Protein AF-X0YT99-F1 (afdb_monomer)

Radius of gyration: 36.28 Å; Cα contacts (8 Å, |Δi|>4): 250; chains: 1; bounding box: 105×86×61 Å

Solvent-accessible surface area (backbone atoms only — not comparable to full-atom values): 12591 Å² total; per-residue (Å²): 141,82,91,81,85,89,82,86,84,79,90,81,82,84,85,84,86,78,88,81,86,84,83,81,87,77,89,76,88,76,82,75,85,71,88,74,86,73,84,74,75,81,81,79,61,92,87,46,86,62,70,94,58,60,81,91,67,54,97,71,84,80,80,48,67,56,78,78,60,44,51,60,62,70,58,90,52,33,38,31,44,73,56,96,50,35,76,47,76,44,81,69,47,86,96,72,77,88,86,83,70,56,56,100,74,93,74,75,84,44,76,46,79,48,78,48,68,44,54,94,59,53,59,74,46,68,49,74,51,78,41,78,67,32,70,99,80,59,44,24,29,38,36,50,32,42,23,22,66,13,26,35,33,30,39,38,35,52,83,80,43,78,44,77,79,38,66,83,40,78,40,91,89,42,74,60,52,50,74,42,74,47,78,50,76,47,79,86

Foldseek 3Di:
DDDDDDDDDDDDDDDDDDDDDDDDDDDDDDDDDDDDDDPDDDDDDPPPPCVPPDPVDDPDDDQQQDPPQKDFDDDCQKTWDDDPSDTDIDGPDPPDDDDDIDGDDDDDWDKDKDKDAAAAFDDFQKDFDWPPQDDPVSFFTKTWIAGQAAWIWIWTGDPNDIDTPGDTDHDPQGDHHHGDIDMDIDGD

Organism: NCBI:txid412755

Nearest PDB structures (foldseek):
  2eep-assembly1_A-2  TM=1.476E-01  e=4.413E+00  Porphyromonas gingivalis W83

pLDDT: mean 87.13, std 13.5, range [45.16, 98.5]

Secondary structure (DSSP, 8-state):
--PPPP-PPPPPPPPPPPPPPPPPPPPP---PPPPP---PPPPPPTT-TTTT--TTS-S----S-STTSS---B-SSEEEEEETTEEEEEE-STTS-----------SS-EEEEEEE--S--TT-EEEEEEEEESTTS-EEEEEEEETTSEEEEEEEETTEEEEEEEEEE-TTS--SSS-EEEEEEE-

Sequence (188 aa):
LTAAPTLQSSPTSPPTATPIITLSPTPTDTATPGPIPSATLPELAPGDPRIGLDLAAPAFKDDFSIRYKWGEPSSEGATNVWEDGRHRTTDHLTDHYITWSTTLFDVGNIYIEVTAEIGDCSGRDGYGVAARVSGDQLNNGYTLEFSCDGAYRIRKFIEGSVQVLFNWTSAEAILAGPHIENRMGFLA

Structure (mmCIF, N/CA/C/O backbone):
data_AF-X0YT99-F1
#
_entry.id   AF-X0YT99-F1
#
loop_
_atom_site.group_PDB
_atom_site.id
_atom_site.type_symbol
_atom_site.label_atom_id
_atom_site.label_alt_id
_atom_site.label_comp_id
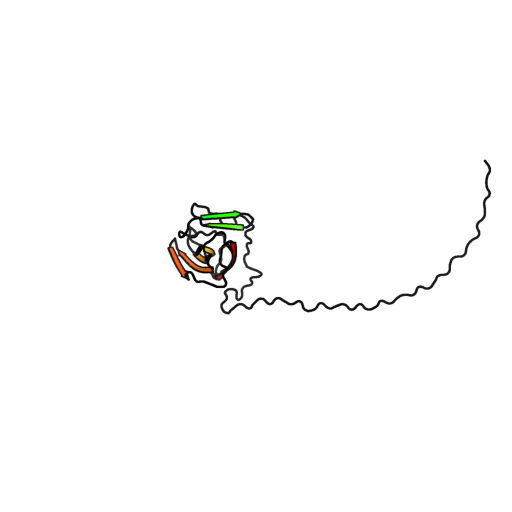_atom_site.label_asym_id
_atom_site.label_entity_id
_atom_site.label_seq_id
_atom_site.pdbx_PDB_ins_code
_atom_site.Cartn_x
_atom_site.Cartn_y
_atom_site.Cartn_z
_atom_site.occupancy
_atom_site.B_iso_or_equiv
_atom_site.auth_seq_id
_atom_site.auth_comp_id
_atom_site.auth_asym_id
_atom_site.auth_atom_id
_atom_site.pdbx_PDB_model_num
ATOM 1 N N . LEU A 1 1 ? 91.519 -42.896 -42.516 1.00 46.97 1 LEU A N 1
ATOM 2 C CA . LEU A 1 1 ? 90.586 -43.528 -43.474 1.00 46.97 1 LEU A CA 1
ATOM 3 C C . LEU A 1 1 ? 90.828 -45.026 -43.424 1.00 46.97 1 LEU A C 1
ATOM 5 O O . LEU A 1 1 ? 91.813 -45.475 -43.991 1.00 46.97 1 LEU A O 1
ATOM 9 N N . THR A 1 2 ? 89.983 -45.778 -42.720 1.00 45.16 2 THR A N 1
ATOM 10 C CA . THR A 1 2 ? 90.047 -47.247 -42.732 1.00 45.16 2 THR A CA 1
ATOM 11 C C . THR A 1 2 ? 88.626 -47.776 -42.587 1.00 45.16 2 THR A C 1
ATOM 13 O O . THR A 1 2 ? 87.953 -47.472 -41.605 1.00 45.16 2 THR A O 1
ATOM 16 N N . ALA A 1 3 ? 88.148 -48.463 -43.624 1.00 48.97 3 ALA A N 1
ATOM 17 C CA . ALA A 1 3 ? 86.793 -48.989 -43.729 1.00 48.97 3 ALA A CA 1
ATOM 18 C C . ALA A 1 3 ? 86.606 -50.235 -42.845 1.00 48.97 3 ALA A C 1
ATOM 20 O O . ALA A 1 3 ? 87.509 -51.064 -42.746 1.00 48.97 3 ALA A O 1
ATOM 21 N N . ALA A 1 4 ? 85.429 -50.352 -42.225 1.00 54.06 4 ALA A N 1
ATOM 22 C CA . ALA A 1 4 ? 85.005 -51.483 -41.399 1.00 54.06 4 ALA A CA 1
ATOM 23 C C . ALA A 1 4 ? 84.005 -52.383 -42.164 1.00 54.06 4 ALA A C 1
ATOM 25 O O . ALA A 1 4 ? 83.295 -51.879 -43.039 1.00 54.06 4 ALA A O 1
ATOM 26 N N . PRO A 1 5 ? 83.953 -53.697 -41.867 1.00 56.81 5 PRO A N 1
ATOM 27 C CA . PRO A 1 5 ? 83.288 -54.695 -42.699 1.00 56.81 5 PRO A CA 1
ATOM 28 C C . PRO A 1 5 ? 81.798 -54.869 -42.367 1.00 56.81 5 PRO A C 1
ATOM 30 O O . PRO A 1 5 ? 81.352 -54.645 -41.243 1.00 56.81 5 PRO A O 1
ATOM 33 N N . THR A 1 6 ? 81.036 -55.308 -43.367 1.00 49.16 6 THR A N 1
ATOM 34 C CA . THR A 1 6 ? 79.604 -55.619 -43.306 1.00 49.16 6 THR A CA 1
ATOM 35 C C . THR A 1 6 ? 79.345 -57.024 -42.749 1.00 49.16 6 THR A C 1
ATOM 37 O O . THR A 1 6 ? 79.961 -57.995 -43.183 1.00 49.16 6 THR A O 1
ATOM 40 N N . LEU A 1 7 ? 78.395 -57.139 -41.812 1.00 54.09 7 LEU A N 1
ATOM 41 C CA . LEU A 1 7 ? 77.869 -58.407 -41.293 1.00 54.09 7 LEU A CA 1
ATOM 42 C C . LEU A 1 7 ? 76.438 -58.638 -41.797 1.00 54.09 7 LEU A C 1
ATOM 44 O O . LEU A 1 7 ? 75.605 -57.734 -41.799 1.00 54.09 7 LEU A O 1
ATOM 48 N N . GLN A 1 8 ? 76.190 -59.869 -42.233 1.00 53.59 8 GLN A N 1
ATOM 49 C CA . GLN A 1 8 ? 74.966 -60.369 -42.856 1.00 53.59 8 GLN A CA 1
ATOM 50 C C . GLN A 1 8 ? 73.980 -60.845 -41.771 1.00 53.59 8 GLN A C 1
ATOM 52 O O . GLN A 1 8 ? 74.378 -61.566 -40.856 1.00 53.59 8 GLN A O 1
ATOM 57 N N . SER A 1 9 ? 72.707 -60.446 -41.844 1.00 54.03 9 SER A N 1
ATOM 58 C CA . SER A 1 9 ? 71.672 -60.813 -40.865 1.00 54.03 9 SER A CA 1
ATOM 59 C C . SER A 1 9 ? 70.928 -62.100 -41.251 1.00 54.03 9 SER A C 1
ATOM 61 O O . SER A 1 9 ? 70.589 -62.323 -42.412 1.00 54.03 9 SER A O 1
ATOM 63 N N . SER A 1 10 ? 70.669 -62.947 -40.251 1.00 57.41 10 SER A N 1
ATOM 64 C CA . SER A 1 10 ? 69.834 -64.156 -40.331 1.00 57.41 10 SER A CA 1
ATOM 65 C C . SER A 1 10 ? 68.394 -63.830 -39.891 1.00 57.41 10 SER A C 1
ATOM 67 O O . SER A 1 10 ? 68.233 -62.989 -39.002 1.00 57.41 10 SER A O 1
ATOM 69 N N . PRO A 1 11 ? 67.341 -64.442 -40.468 1.00 61.34 11 PRO A N 1
ATOM 70 C CA . PRO A 1 11 ? 65.962 -64.116 -40.113 1.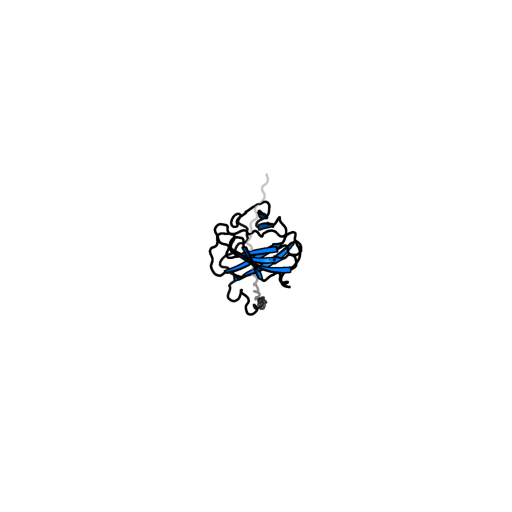00 61.34 11 PRO A CA 1
ATOM 71 C C . PRO A 1 11 ? 65.511 -64.793 -38.806 1.00 61.34 11 PRO A C 1
ATOM 73 O O . PRO A 1 11 ? 65.624 -66.006 -38.640 1.00 61.34 11 PRO A O 1
ATOM 76 N N . THR A 1 12 ? 64.940 -63.997 -37.899 1.00 61.91 12 THR A N 1
ATOM 77 C CA . THR A 1 12 ? 64.292 -64.441 -36.653 1.00 61.91 12 THR A CA 1
ATOM 78 C C . THR A 1 12 ? 62.819 -64.771 -36.911 1.00 61.91 12 THR A C 1
ATOM 80 O O . THR A 1 12 ? 62.096 -63.968 -37.499 1.00 61.91 12 THR A O 1
ATOM 83 N N . SER A 1 13 ? 62.356 -65.939 -36.463 1.00 60.25 13 SER A N 1
ATOM 84 C CA . SER A 1 13 ? 60.952 -66.368 -36.548 1.00 60.25 13 SER A CA 1
ATOM 85 C C . SER A 1 13 ? 60.033 -65.610 -35.566 1.00 60.25 13 SER A C 1
ATOM 87 O O . SER A 1 13 ? 60.482 -65.244 -34.478 1.00 60.25 13 SER A O 1
ATOM 89 N N . PRO A 1 14 ? 58.752 -65.376 -35.920 1.00 71.38 14 PRO A N 1
ATOM 90 C CA . PRO A 1 14 ? 57.835 -64.547 -35.134 1.00 71.38 14 PRO A CA 1
ATOM 91 C C . PRO A 1 14 ? 57.319 -65.240 -33.855 1.00 71.38 14 PRO A C 1
ATOM 93 O O . PRO A 1 14 ? 57.302 -66.471 -33.786 1.00 71.38 14 PRO A O 1
ATOM 96 N N . PRO A 1 15 ? 56.879 -64.467 -32.841 1.00 67.31 15 PRO A N 1
ATOM 97 C CA . PRO A 1 15 ? 56.405 -65.006 -31.568 1.00 67.31 15 PRO A CA 1
ATOM 98 C C . PRO A 1 15 ? 54.986 -65.599 -31.648 1.00 67.31 15 PRO A C 1
ATOM 100 O O . PRO A 1 15 ? 54.116 -65.103 -32.363 1.00 67.31 15 PRO A O 1
ATOM 103 N N . THR A 1 16 ? 54.758 -66.647 -30.853 1.00 67.38 16 THR A N 1
ATOM 104 C CA . THR A 1 16 ? 53.467 -67.326 -30.642 1.00 67.38 16 THR A CA 1
ATOM 105 C C . THR A 1 16 ? 52.529 -66.495 -29.758 1.00 67.38 16 THR A C 1
ATOM 107 O O . THR A 1 16 ? 52.961 -65.937 -28.751 1.00 67.38 16 THR A O 1
ATOM 110 N N . ALA A 1 17 ? 51.240 -66.436 -30.111 1.00 66.25 17 ALA A N 1
ATOM 111 C CA . ALA A 1 17 ? 50.216 -65.692 -29.375 1.00 66.25 17 ALA A CA 1
ATOM 112 C C . ALA A 1 17 ? 49.752 -66.412 -28.092 1.00 66.25 17 ALA A C 1
ATOM 114 O O . ALA A 1 17 ? 49.448 -67.605 -28.104 1.00 66.25 17 ALA A O 1
ATOM 115 N N . THR A 1 18 ? 49.648 -65.656 -26.998 1.00 67.88 18 THR A N 1
ATOM 116 C CA . THR A 1 18 ? 49.106 -66.088 -25.697 1.00 67.88 18 THR A CA 1
ATOM 117 C C . THR A 1 18 ? 47.580 -65.897 -25.669 1.00 67.88 18 THR A C 1
ATOM 119 O O . THR A 1 18 ? 47.107 -64.866 -26.152 1.00 67.88 18 THR A O 1
ATOM 122 N N . PRO A 1 19 ? 46.780 -66.822 -25.105 1.00 62.91 19 PRO A N 1
ATOM 123 C CA . PRO A 1 19 ? 45.331 -66.639 -25.011 1.00 62.91 19 PRO A CA 1
ATOM 124 C C . PRO A 1 19 ? 44.958 -65.545 -23.995 1.00 62.91 19 PRO A C 1
ATOM 126 O O . PRO A 1 19 ? 45.559 -65.441 -22.927 1.00 62.91 19 PRO A O 1
ATOM 129 N N . ILE A 1 20 ? 43.939 -64.746 -24.326 1.00 66.62 20 ILE A N 1
ATOM 130 C CA . ILE A 1 20 ? 43.377 -63.686 -23.474 1.00 66.62 20 ILE A CA 1
ATOM 131 C C . ILE A 1 20 ? 42.134 -64.240 -22.767 1.00 66.62 20 ILE A C 1
ATOM 133 O O . ILE A 1 20 ? 41.222 -64.736 -23.426 1.00 66.62 20 ILE A O 1
ATOM 137 N N . ILE A 1 21 ? 42.078 -64.140 -21.436 1.00 65.25 21 ILE A N 1
ATOM 138 C CA . ILE A 1 21 ? 40.888 -64.486 -20.645 1.00 65.25 21 ILE A CA 1
ATOM 139 C C . ILE A 1 21 ? 39.985 -63.251 -20.556 1.00 65.25 21 ILE A C 1
ATOM 141 O O . ILE A 1 21 ? 40.422 -62.185 -20.125 1.00 65.25 21 ILE A O 1
ATOM 145 N N . THR A 1 22 ? 38.726 -63.387 -20.966 1.00 64.12 22 THR A N 1
ATOM 146 C CA . THR A 1 22 ? 37.711 -62.326 -20.899 1.00 64.12 22 THR A CA 1
ATOM 147 C C . THR A 1 22 ? 37.009 -62.371 -19.538 1.00 64.12 22 THR A C 1
ATOM 149 O O . THR A 1 22 ? 36.443 -63.400 -19.174 1.00 64.12 22 THR A O 1
ATOM 152 N N . LEU A 1 23 ? 37.045 -61.278 -18.769 1.00 67.44 23 LEU A N 1
ATOM 153 C CA . LEU A 1 23 ? 36.306 -61.162 -17.504 1.00 67.44 23 LEU A CA 1
ATOM 154 C C . LEU A 1 23 ? 34.854 -60.734 -17.779 1.00 67.44 23 LEU A C 1
ATOM 156 O O . LEU A 1 23 ? 34.617 -59.795 -18.536 1.00 67.44 23 LEU A O 1
ATOM 160 N N . SER A 1 24 ? 33.891 -61.423 -17.163 1.00 74.25 24 SER A N 1
ATOM 161 C CA . SER A 1 24 ? 32.455 -61.106 -17.239 1.00 74.25 24 SER A CA 1
ATOM 162 C C . SER A 1 24 ? 32.103 -59.950 -16.288 1.00 74.25 24 SER A C 1
ATOM 164 O O . SER A 1 24 ? 32.651 -59.916 -15.184 1.00 74.25 24 SER A O 1
ATOM 166 N N . PRO A 1 25 ? 31.197 -59.018 -16.648 1.00 69.88 25 PRO A N 1
ATOM 167 C CA . PRO A 1 25 ? 30.833 -57.912 -15.767 1.00 69.88 25 PRO A CA 1
ATOM 168 C C . PRO A 1 25 ? 29.979 -58.401 -14.587 1.00 69.88 25 PRO A C 1
ATOM 170 O O . PRO A 1 25 ? 29.040 -59.178 -14.761 1.00 69.88 25 PRO A O 1
ATOM 173 N N . THR A 1 26 ? 30.301 -57.922 -13.386 1.00 71.25 26 THR A N 1
ATOM 174 C CA . THR A 1 26 ? 29.495 -58.091 -12.167 1.00 71.25 26 THR A CA 1
ATOM 175 C C . THR A 1 26 ? 28.276 -57.158 -12.228 1.00 71.25 26 THR A C 1
ATOM 177 O O . THR A 1 26 ? 28.448 -55.996 -12.605 1.00 71.25 26 THR A O 1
ATOM 180 N N . PRO A 1 27 ? 27.054 -57.596 -11.865 1.00 65.06 27 PRO A N 1
ATOM 181 C CA . PRO A 1 27 ? 25.896 -56.704 -11.825 1.00 65.06 27 PRO A CA 1
ATOM 182 C C . PRO A 1 27 ? 26.097 -55.605 -10.770 1.00 65.06 27 PRO A C 1
ATOM 184 O O . PRO A 1 27 ? 26.523 -55.875 -9.650 1.00 65.06 27 PRO A O 1
ATOM 187 N N . THR A 1 28 ? 25.817 -54.355 -11.140 1.00 69.06 28 THR A N 1
ATOM 188 C CA . THR A 1 28 ? 25.796 -53.205 -10.224 1.00 69.06 28 THR A CA 1
ATOM 189 C C . THR A 1 28 ? 24.358 -52.966 -9.775 1.00 69.06 28 THR A C 1
ATOM 191 O O . THR A 1 28 ? 23.505 -52.650 -10.606 1.00 69.06 28 THR A O 1
ATOM 194 N N . ASP A 1 29 ? 24.086 -53.102 -8.476 1.00 64.75 29 ASP A N 1
ATOM 195 C CA . ASP A 1 29 ? 22.794 -52.729 -7.897 1.00 64.75 29 ASP A CA 1
ATOM 196 C C . ASP A 1 29 ? 22.582 -51.219 -8.066 1.00 64.75 29 ASP A C 1
ATOM 198 O O . ASP A 1 29 ? 23.282 -50.391 -7.482 1.00 64.75 29 ASP A O 1
ATOM 202 N N . THR A 1 30 ? 21.626 -50.852 -8.918 1.00 71.00 30 THR A N 1
ATOM 203 C CA . THR A 1 30 ? 21.219 -49.459 -9.112 1.00 71.00 30 THR A CA 1
ATOM 204 C C . THR A 1 30 ? 20.229 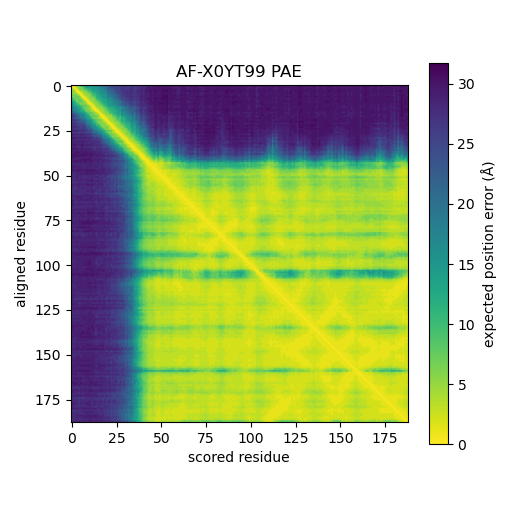-49.101 -8.011 1.00 71.00 30 THR A C 1
ATOM 206 O O . THR A 1 30 ? 19.123 -49.635 -7.974 1.00 71.00 30 THR A O 1
ATOM 209 N N . ALA A 1 31 ? 20.621 -48.210 -7.099 1.00 68.31 31 ALA A N 1
ATOM 210 C CA . ALA A 1 31 ? 19.716 -47.688 -6.082 1.00 68.31 31 ALA A CA 1
ATOM 211 C C . ALA A 1 31 ? 18.583 -46.888 -6.752 1.00 68.31 31 ALA A C 1
ATOM 213 O O . ALA A 1 31 ? 18.826 -45.850 -7.369 1.00 68.31 31 ALA A O 1
ATOM 214 N N . THR A 1 32 ? 17.344 -47.367 -6.639 1.00 74.69 32 THR A N 1
ATOM 215 C CA . THR A 1 32 ? 16.150 -46.626 -7.066 1.00 74.69 32 THR A CA 1
ATOM 216 C C . THR A 1 32 ? 15.995 -45.372 -6.194 1.00 74.69 32 THR A C 1
ATOM 218 O O . THR A 1 32 ? 16.000 -45.506 -4.967 1.00 74.69 32 THR A O 1
ATOM 221 N N . PRO A 1 33 ? 15.835 -44.162 -6.767 1.00 70.69 33 PRO A N 1
ATOM 222 C CA . PRO A 1 33 ? 15.518 -42.969 -5.988 1.00 70.69 33 PRO A CA 1
ATOM 223 C C . PRO A 1 33 ? 14.230 -43.191 -5.186 1.00 70.69 33 PRO A C 1
ATOM 225 O O . PRO A 1 33 ? 13.194 -43.543 -5.752 1.00 70.69 33 PRO A O 1
ATOM 228 N N . GLY A 1 34 ? 14.299 -43.018 -3.864 1.00 76.88 34 GLY A N 1
ATOM 229 C CA . GLY A 1 34 ? 13.118 -43.047 -3.000 1.00 76.88 34 GLY A CA 1
ATOM 230 C C . GLY A 1 34 ? 12.155 -41.893 -3.318 1.00 76.88 34 GLY A C 1
ATOM 231 O O . GLY A 1 34 ? 12.551 -40.929 -3.980 1.00 76.88 34 GLY A O 1
ATOM 232 N N . PRO A 1 35 ? 10.891 -41.959 -2.860 1.00 71.38 35 PRO A N 1
ATOM 233 C CA . PRO A 1 35 ? 9.940 -40.874 -3.064 1.00 71.38 35 PRO A CA 1
ATOM 234 C C . PRO A 1 35 ? 10.483 -39.584 -2.437 1.00 71.38 35 PRO A C 1
ATOM 236 O O . PRO A 1 35 ? 10.813 -39.543 -1.252 1.00 71.38 35 PRO A O 1
ATOM 239 N N . ILE A 1 36 ? 10.584 -38.531 -3.247 1.00 69.44 36 ILE A N 1
ATOM 240 C CA . ILE A 1 36 ? 10.921 -37.188 -2.774 1.00 69.44 36 ILE A CA 1
ATOM 241 C C . ILE A 1 36 ? 9.730 -36.706 -1.934 1.00 69.44 36 ILE A C 1
ATOM 243 O O . ILE A 1 36 ? 8.599 -36.763 -2.427 1.00 69.44 36 ILE A O 1
ATOM 247 N N . PRO A 1 37 ? 9.925 -36.247 -0.685 1.00 63.47 37 PRO A N 1
ATOM 248 C CA . PRO A 1 37 ? 8.839 -35.649 0.075 1.00 63.47 37 PRO A CA 1
ATOM 249 C C . PRO A 1 37 ? 8.335 -34.410 -0.673 1.00 63.47 37 PRO A C 1
ATOM 251 O O . PRO A 1 37 ? 9.059 -33.429 -0.836 1.00 63.47 37 PRO A O 1
ATOM 254 N N . SER A 1 38 ? 7.093 -34.463 -1.154 1.00 69.62 38 SER A N 1
ATOM 255 C CA . SER A 1 38 ? 6.414 -33.297 -1.709 1.00 69.62 38 SER A CA 1
ATOM 256 C C . SER A 1 38 ? 5.959 -32.429 -0.543 1.00 69.62 38 SER A C 1
ATOM 258 O O . SER A 1 38 ? 5.125 -32.862 0.256 1.00 69.62 38 SER A O 1
ATOM 260 N N . ALA A 1 39 ? 6.501 -31.216 -0.426 1.00 59.78 39 ALA A N 1
ATOM 261 C CA . ALA A 1 39 ? 5.978 -30.229 0.509 1.00 59.78 39 ALA A CA 1
ATOM 262 C C . ALA A 1 39 ? 4.497 -30.000 0.172 1.00 59.78 39 ALA A C 1
ATOM 264 O O . ALA A 1 39 ? 4.164 -29.495 -0.899 1.00 59.78 39 ALA A O 1
ATOM 265 N N . THR A 1 40 ? 3.604 -30.456 1.048 1.00 62.12 40 THR A N 1
ATOM 266 C CA . THR A 1 40 ? 2.172 -30.193 0.904 1.00 62.12 40 THR A CA 1
ATOM 267 C C . THR A 1 40 ? 1.943 -28.786 1.431 1.00 62.12 40 THR A C 1
ATOM 269 O O . THR A 1 40 ? 2.236 -28.514 2.596 1.00 62.12 40 THR A O 1
ATOM 272 N N . LEU A 1 41 ? 1.501 -27.876 0.561 1.00 66.88 41 LEU A N 1
ATOM 273 C CA . LEU A 1 41 ? 1.098 -26.534 0.973 1.00 66.88 41 LEU A CA 1
ATOM 274 C C . LEU A 1 41 ? -0.013 -26.649 2.032 1.00 66.88 41 LEU A C 1
ATOM 276 O O . LEU A 1 41 ? -0.881 -27.515 1.885 1.00 66.88 41 LEU A O 1
ATOM 280 N N . PRO A 1 42 ? 0.004 -25.818 3.090 1.00 72.38 42 PRO A N 1
ATOM 281 C CA . PRO A 1 42 ? -1.078 -25.808 4.060 1.00 72.38 42 PRO A CA 1
ATOM 282 C C . PRO A 1 42 ? -2.410 -25.547 3.353 1.00 72.38 42 PRO A C 1
ATOM 284 O O . PRO A 1 42 ? -2.498 -24.680 2.481 1.00 72.38 42 PRO A O 1
ATOM 287 N N . GLU A 1 43 ? -3.436 -26.311 3.722 1.00 81.31 43 GLU A N 1
ATOM 288 C CA . GLU A 1 43 ? -4.786 -26.122 3.199 1.00 81.31 43 GLU A CA 1
ATOM 289 C C . GLU A 1 43 ? -5.324 -24.747 3.622 1.00 81.31 43 GLU A C 1
ATOM 291 O O . GLU A 1 43 ? -5.164 -24.326 4.771 1.00 81.31 43 GLU A O 1
ATOM 296 N N . LEU A 1 44 ? -5.938 -24.029 2.679 1.00 87.00 44 LEU A N 1
ATOM 297 C CA . LEU A 1 44 ? -6.524 -22.717 2.938 1.00 87.00 44 LEU A CA 1
ATOM 298 C C . LEU A 1 44 ? -7.763 -22.857 3.829 1.00 87.00 44 LEU A C 1
ATOM 300 O O . LEU A 1 44 ? -8.601 -23.732 3.613 1.00 87.00 44 LEU A O 1
ATOM 304 N N . ALA A 1 45 ? -7.903 -21.966 4.812 1.00 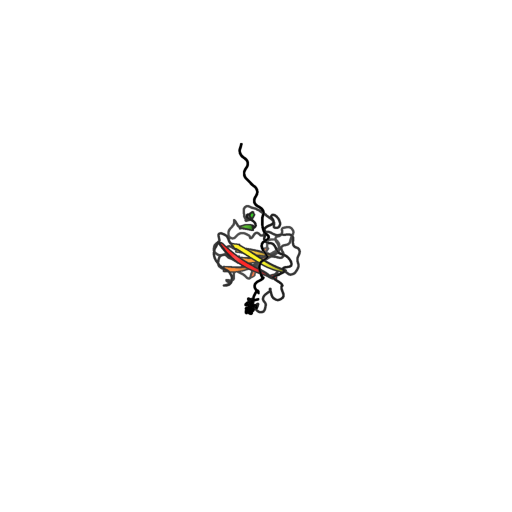88.31 45 ALA A N 1
ATOM 305 C CA . ALA A 1 45 ? -9.073 -21.956 5.681 1.00 88.31 45 ALA A CA 1
ATOM 306 C C . ALA A 1 45 ? -10.358 -21.644 4.881 1.00 88.31 45 ALA A C 1
ATOM 308 O O . ALA A 1 45 ? -10.310 -20.893 3.903 1.00 88.31 45 ALA A O 1
ATOM 309 N N . PRO A 1 46 ? -11.531 -22.158 5.292 1.00 87.88 46 PRO A N 1
ATOM 310 C CA . PRO A 1 46 ? -12.796 -21.808 4.653 1.00 87.88 46 PRO A CA 1
ATOM 311 C C . PRO A 1 46 ? -13.019 -20.289 4.611 1.00 87.88 46 PRO A C 1
ATOM 313 O O . PRO A 1 46 ? -12.912 -19.613 5.633 1.00 87.88 46 PRO A O 1
ATOM 316 N N . GLY A 1 47 ? -13.356 -19.759 3.433 1.00 85.31 47 GLY A N 1
ATOM 317 C CA . GLY A 1 47 ? -13.565 -18.321 3.222 1.00 85.31 47 GLY A CA 1
ATOM 318 C C . GLY A 1 47 ? -12.292 -17.520 2.931 1.00 85.31 47 GLY A C 1
ATOM 319 O O . GLY A 1 47 ? -12.381 -16.306 2.758 1.00 85.31 47 GLY A O 1
ATOM 320 N N . ASP A 1 48 ? -11.129 -18.171 2.843 1.00 89.81 48 ASP A N 1
ATOM 321 C CA . ASP A 1 48 ? -9.901 -17.522 2.394 1.00 89.81 48 ASP A CA 1
ATOM 322 C C . ASP A 1 48 ? -10.064 -17.003 0.948 1.00 89.81 48 ASP A C 1
ATOM 324 O O . ASP A 1 48 ? -10.444 -17.774 0.058 1.00 89.81 48 ASP A O 1
ATOM 328 N N . PRO A 1 49 ? -9.775 -15.715 0.680 1.00 90.69 49 PRO A N 1
ATOM 329 C CA . PRO A 1 49 ? -9.945 -15.118 -0.646 1.00 90.69 49 PRO A CA 1
ATOM 330 C C . PRO A 1 49 ? -9.057 -15.746 -1.729 1.00 90.69 49 PRO A C 1
ATOM 332 O O . PRO A 1 49 ? -9.282 -15.505 -2.912 1.00 90.69 49 PRO A O 1
ATOM 335 N N . ARG A 1 50 ? -8.058 -16.549 -1.345 1.00 91.50 50 ARG A N 1
ATOM 336 C CA . ARG A 1 50 ? -7.160 -17.262 -2.261 1.00 91.50 50 ARG A CA 1
ATOM 337 C C . ARG A 1 50 ? -7.762 -18.551 -2.818 1.00 91.50 50 ARG A C 1
ATOM 339 O O . ARG A 1 50 ? -7.186 -19.141 -3.729 1.00 91.50 50 ARG A O 1
ATOM 346 N N . ILE A 1 51 ? -8.898 -19.014 -2.291 1.00 91.88 51 ILE A N 1
ATOM 347 C CA . ILE A 1 51 ? -9.544 -20.244 -2.764 1.00 91.88 51 ILE A CA 1
ATOM 348 C C . ILE A 1 51 ? -9.890 -20.113 -4.252 1.00 91.88 51 ILE A C 1
ATOM 350 O O . ILE A 1 51 ? -10.603 -19.204 -4.668 1.00 91.88 51 ILE A O 1
ATOM 354 N N . GLY A 1 52 ? -9.404 -21.065 -5.052 1.00 89.12 52 GLY A N 1
ATOM 355 C CA . GLY A 1 52 ? -9.639 -21.106 -6.497 1.00 89.12 52 GLY A CA 1
ATOM 356 C C . GLY A 1 52 ? -8.743 -20.176 -7.322 1.00 89.12 52 GLY A C 1
ATOM 357 O O . GLY A 1 52 ? -8.909 -20.133 -8.540 1.00 89.12 52 GLY A O 1
ATOM 358 N N . LEU A 1 53 ? -7.798 -19.462 -6.700 1.00 90.75 53 LEU A N 1
ATOM 359 C CA . LEU A 1 53 ? -6.800 -18.659 -7.407 1.00 90.75 53 LEU A CA 1
ATOM 360 C C . LEU A 1 53 ? -5.530 -19.473 -7.682 1.00 90.75 53 LEU A C 1
ATOM 362 O O . LEU A 1 53 ? -5.021 -20.167 -6.802 1.00 90.75 53 LEU A O 1
ATOM 366 N N . ASP A 1 54 ? -4.979 -19.336 -8.889 1.00 90.19 54 ASP A N 1
ATOM 367 C CA . ASP A 1 54 ? -3.638 -19.828 -9.212 1.00 90.19 54 ASP A CA 1
ATOM 368 C C . ASP A 1 54 ? -2.594 -18.757 -8.862 1.00 90.19 54 ASP A C 1
ATOM 370 O O . ASP A 1 54 ? -2.246 -17.897 -9.672 1.00 90.19 54 ASP A O 1
ATOM 374 N N . LEU A 1 55 ? -2.100 -18.791 -7.622 1.00 88.19 55 LEU A N 1
ATOM 375 C CA . LEU A 1 55 ? -1.075 -17.852 -7.151 1.00 88.19 55 LEU A CA 1
ATOM 376 C C . LEU A 1 55 ? 0.310 -18.110 -7.771 1.00 88.19 55 LEU A C 1
ATOM 378 O O . LEU A 1 55 ? 1.188 -17.251 -7.680 1.00 88.19 55 LEU A O 1
ATOM 382 N N . ALA A 1 56 ? 0.530 -19.273 -8.397 1.00 89.00 56 ALA A N 1
ATOM 383 C CA . ALA A 1 56 ? 1.783 -19.580 -9.083 1.00 89.00 56 ALA A CA 1
ATOM 384 C C . ALA A 1 56 ? 1.849 -18.929 -10.475 1.00 89.00 56 ALA A C 1
ATOM 386 O O . ALA A 1 56 ? 2.944 -18.626 -10.957 1.00 89.00 56 ALA A O 1
ATOM 387 N N . ALA A 1 57 ? 0.694 -18.666 -11.090 1.00 91.56 57 ALA A N 1
ATOM 388 C CA . ALA A 1 57 ? 0.563 -17.988 -12.375 1.00 91.56 57 ALA A CA 1
ATOM 389 C C . ALA A 1 57 ? -0.402 -16.786 -12.284 1.00 91.56 57 ALA A C 1
ATOM 391 O O . ALA A 1 57 ? -1.494 -16.816 -12.859 1.00 91.56 57 ALA A O 1
ATOM 392 N N . PRO A 1 58 ? -0.019 -15.701 -11.583 1.00 92.12 58 PRO A N 1
ATOM 393 C CA . PRO A 1 58 ? -0.881 -14.534 -11.456 1.00 92.12 58 PRO A CA 1
ATOM 394 C C . PRO A 1 58 ? -1.077 -13.847 -12.814 1.00 92.12 58 PRO A C 1
ATOM 396 O O . PRO A 1 58 ? -0.158 -13.775 -13.632 1.00 92.12 58 PRO A O 1
ATOM 399 N N . ALA A 1 59 ? -2.265 -13.272 -13.030 1.00 90.44 59 ALA A N 1
ATOM 400 C CA . ALA A 1 59 ? -2.582 -12.525 -14.253 1.00 90.44 59 ALA A CA 1
ATOM 401 C C . ALA A 1 59 ? -1.648 -11.322 -14.475 1.00 90.44 59 ALA A C 1
ATOM 403 O O . ALA A 1 59 ? -1.422 -10.896 -15.607 1.00 90.44 59 ALA A O 1
ATOM 404 N N . PHE A 1 60 ? -1.096 -10.785 -13.388 1.00 90.31 60 PHE A N 1
ATOM 405 C CA . PHE A 1 60 ? -0.103 -9.729 -13.404 1.00 90.31 60 PHE A CA 1
ATOM 406 C C . PHE A 1 60 ? 0.922 -9.951 -12.291 1.00 90.31 60 PHE A C 1
ATOM 408 O O . PHE A 1 60 ? 0.574 -10.346 -11.180 1.00 90.31 60 PHE A O 1
ATOM 415 N N . LYS A 1 61 ? 2.192 -9.671 -12.593 1.00 92.81 61 LYS A N 1
ATOM 416 C CA . LYS A 1 61 ? 3.291 -9.702 -11.631 1.00 92.81 61 LYS A CA 1
ATOM 417 C C . LYS A 1 61 ? 4.198 -8.501 -11.853 1.00 92.81 61 LYS A C 1
ATOM 419 O O . LYS A 1 61 ? 4.531 -8.159 -12.989 1.00 92.81 61 LYS A O 1
ATOM 424 N N . ASP A 1 62 ? 4.616 -7.895 -10.753 1.00 93.12 62 ASP A N 1
ATOM 425 C CA . ASP A 1 62 ? 5.606 -6.831 -10.730 1.00 93.12 62 ASP A CA 1
ATOM 426 C C . ASP A 1 62 ? 6.610 -7.111 -9.620 1.00 93.12 62 ASP A C 1
ATOM 428 O O . ASP A 1 62 ? 6.215 -7.429 -8.502 1.00 93.12 62 ASP A O 1
ATOM 432 N N . ASP A 1 63 ? 7.894 -7.017 -9.935 1.00 93.62 63 ASP A N 1
ATOM 433 C CA . ASP A 1 63 ? 8.977 -7.076 -8.953 1.00 93.62 63 ASP A CA 1
ATOM 434 C C . ASP A 1 63 ? 9.532 -5.681 -8.630 1.00 93.62 63 ASP A C 1
ATOM 436 O O . ASP A 1 63 ? 10.505 -5.570 -7.893 1.00 93.62 63 ASP A O 1
ATOM 440 N N . PHE A 1 64 ? 8.905 -4.626 -9.171 1.00 93.25 64 PHE A N 1
ATOM 441 C CA . PHE A 1 64 ? 9.306 -3.227 -9.031 1.00 93.25 64 PHE A CA 1
ATOM 442 C C . PHE A 1 64 ? 10.688 -2.897 -9.622 1.00 93.25 64 PHE A C 1
ATOM 444 O O . PHE A 1 64 ? 11.184 -1.790 -9.426 1.00 93.25 64 PHE A O 1
ATOM 451 N N . SER A 1 65 ? 11.289 -3.781 -10.428 1.00 91.81 65 SER A N 1
ATOM 452 C CA . SER A 1 65 ? 12.596 -3.539 -11.063 1.00 91.81 65 SER A CA 1
ATOM 453 C C . SER A 1 65 ? 12.568 -2.468 -12.162 1.00 91.81 65 SER A C 1
ATOM 455 O O . SER A 1 65 ? 13.612 -1.931 -12.536 1.00 91.81 65 SER A O 1
ATOM 457 N N . ILE A 1 66 ? 11.383 -2.129 -12.679 1.00 91.00 66 ILE A N 1
ATOM 458 C CA . ILE A 1 66 ? 11.203 -1.143 -13.750 1.00 91.00 66 ILE A CA 1
ATOM 459 C C . ILE A 1 66 ? 10.769 0.197 -13.155 1.00 91.00 66 ILE A C 1
ATOM 461 O O . ILE A 1 66 ? 9.649 0.348 -12.660 1.00 91.00 66 ILE A O 1
ATOM 465 N N . ARG A 1 67 ? 11.642 1.199 -13.278 1.00 93.81 67 ARG A N 1
ATOM 466 C CA . ARG A 1 67 ? 11.347 2.581 -12.889 1.00 93.81 67 ARG A CA 1
ATOM 467 C C . ARG A 1 67 ? 10.162 3.160 -13.677 1.00 93.81 67 ARG A C 1
ATOM 469 O O . ARG A 1 67 ? 9.971 2.828 -14.844 1.00 93.81 67 ARG A O 1
ATOM 476 N N . TYR A 1 68 ? 9.390 4.047 -13.045 1.00 92.25 68 TYR A N 1
ATOM 477 C CA . TYR A 1 68 ? 8.214 4.733 -13.608 1.00 92.25 68 TYR A CA 1
ATOM 478 C C . TYR A 1 68 ? 7.030 3.848 -14.009 1.00 92.25 68 TYR A C 1
ATOM 480 O O . TYR A 1 68 ? 6.038 4.354 -14.532 1.00 92.25 68 TYR A O 1
ATOM 488 N N . LYS A 1 69 ? 7.076 2.542 -13.727 1.00 92.62 69 LYS A N 1
ATOM 489 C CA . LYS A 1 69 ? 5.880 1.696 -13.810 1.00 92.62 69 LYS A CA 1
ATOM 490 C C . LYS A 1 69 ? 4.835 2.100 -12.765 1.00 92.62 69 LYS A C 1
ATOM 492 O O . LYS A 1 69 ? 3.640 1.990 -13.021 1.00 92.62 69 LYS A O 1
ATOM 497 N N . TRP A 1 70 ? 5.304 2.617 -11.635 1.00 94.12 70 TRP A N 1
ATOM 498 C CA . TRP A 1 70 ? 4.524 3.245 -10.575 1.00 94.12 70 TRP A CA 1
ATOM 499 C C . TRP A 1 70 ? 4.869 4.732 -10.517 1.00 94.12 70 TRP A C 1
ATOM 501 O O . TRP A 1 70 ? 6.023 5.110 -10.738 1.00 94.12 70 TRP A O 1
ATOM 511 N N . GLY A 1 71 ? 3.877 5.580 -10.246 1.00 93.75 71 GLY A N 1
ATOM 512 C CA . GLY A 1 71 ? 4.086 7.021 -10.123 1.00 93.75 71 GLY A CA 1
ATOM 513 C C . GLY A 1 71 ? 5.078 7.375 -9.009 1.00 93.75 71 GLY A C 1
ATOM 514 O O . GLY A 1 71 ? 5.077 6.766 -7.943 1.00 93.75 71 GLY A O 1
ATOM 515 N N . GLU A 1 72 ? 5.896 8.402 -9.225 1.00 95.25 72 GLU A N 1
ATOM 516 C CA . GLU A 1 72 ? 6.838 8.935 -8.227 1.00 95.25 72 GLU A CA 1
ATOM 517 C C . GLU A 1 72 ? 6.404 10.345 -7.754 1.00 95.25 72 GLU A C 1
ATOM 519 O O . GLU A 1 72 ? 7.170 11.300 -7.907 1.00 95.25 72 GLU A O 1
ATOM 524 N N . PRO A 1 73 ? 5.161 10.561 -7.254 1.00 92.38 73 PRO A N 1
ATOM 525 C CA . PRO A 1 73 ? 4.784 11.874 -6.748 1.00 92.38 73 PRO A CA 1
ATOM 526 C C . PRO A 1 73 ? 5.572 12.199 -5.477 1.00 92.38 73 PRO A C 1
ATOM 528 O O . PRO A 1 73 ? 5.742 11.355 -4.591 1.00 92.38 73 PRO A O 1
ATOM 531 N N . SER A 1 74 ? 6.015 13.450 -5.380 1.00 94.00 74 SER A N 1
ATOM 532 C CA . SER A 1 74 ? 6.731 13.975 -4.223 1.00 94.00 74 SER A CA 1
ATOM 533 C C . SER A 1 74 ? 6.187 15.342 -3.835 1.00 94.00 74 SER A C 1
ATOM 535 O O . SER A 1 74 ? 5.939 16.194 -4.686 1.00 94.00 74 SER A O 1
ATOM 537 N N . SER A 1 75 ? 6.031 15.547 -2.535 1.00 93.69 75 SER A N 1
ATOM 538 C CA . SER A 1 75 ? 5.574 16.782 -1.906 1.00 93.69 75 SER A CA 1
ATOM 539 C C . SER A 1 75 ? 6.270 16.954 -0.553 1.00 93.69 75 SER A C 1
ATOM 541 O O . SER A 1 75 ? 7.081 16.115 -0.167 1.00 93.69 75 SER A O 1
ATOM 543 N N . GLU A 1 76 ? 5.949 18.022 0.177 1.00 93.75 76 GLU A N 1
ATOM 544 C CA . GLU A 1 76 ? 6.417 18.201 1.558 1.00 93.75 76 GLU A CA 1
ATOM 545 C C . GLU A 1 76 ? 5.915 17.089 2.487 1.00 93.75 76 GLU A C 1
ATOM 547 O O . GLU A 1 76 ? 6.635 16.689 3.394 1.00 93.75 76 GLU A O 1
ATOM 552 N N . GLY A 1 77 ? 4.705 16.567 2.255 1.00 94.00 77 GLY A N 1
ATOM 553 C CA . GLY A 1 77 ? 4.111 15.606 3.179 1.00 94.00 77 GLY A CA 1
ATOM 554 C C . GLY A 1 77 ? 4.382 14.143 2.865 1.00 94.00 77 GLY A C 1
ATOM 555 O O . GLY A 1 77 ? 4.323 13.323 3.768 1.00 94.00 77 GLY A O 1
ATOM 556 N N . ALA A 1 78 ? 4.727 13.803 1.622 1.00 95.69 78 ALA A N 1
ATOM 557 C CA . ALA A 1 78 ? 5.154 12.451 1.285 1.00 95.69 78 ALA A CA 1
ATOM 558 C C . ALA A 1 78 ? 5.975 12.394 -0.006 1.00 95.69 78 ALA A C 1
ATOM 560 O O . ALA A 1 78 ? 5.796 13.216 -0.913 1.00 95.69 78 ALA A O 1
ATOM 561 N N . THR A 1 79 ? 6.815 11.367 -0.119 1.00 96.50 79 THR A N 1
ATOM 562 C CA . THR A 1 79 ? 7.657 11.096 -1.289 1.00 96.50 79 THR A CA 1
ATOM 563 C C . THR A 1 79 ? 7.503 9.652 -1.741 1.00 96.50 79 THR A C 1
ATOM 565 O O . THR A 1 79 ? 7.606 8.736 -0.934 1.00 96.50 79 THR A O 1
ATOM 568 N N . ASN A 1 80 ? 7.321 9.445 -3.044 1.00 96.25 80 ASN A N 1
ATOM 569 C CA . ASN A 1 80 ? 7.451 8.144 -3.692 1.00 96.25 80 ASN A CA 1
ATOM 570 C C . ASN A 1 80 ? 8.664 8.182 -4.619 1.00 96.25 80 ASN A C 1
ATOM 572 O O . ASN A 1 80 ? 8.757 9.061 -5.475 1.00 96.25 80 ASN A O 1
ATOM 576 N N . VAL A 1 81 ? 9.589 7.244 -4.454 1.00 95.75 81 VAL A N 1
ATOM 577 C CA . VAL A 1 81 ? 10.836 7.191 -5.219 1.00 95.75 81 VAL A CA 1
ATOM 578 C C . VAL A 1 81 ? 11.150 5.760 -5.622 1.00 95.75 81 VAL A C 1
ATOM 580 O O . VAL A 1 81 ? 10.865 4.814 -4.890 1.00 95.75 81 VAL A O 1
ATOM 583 N N . TRP A 1 82 ? 11.746 5.597 -6.796 1.00 96.06 82 TRP A N 1
ATOM 584 C CA . TRP A 1 82 ? 12.370 4.342 -7.186 1.00 96.06 82 TRP A CA 1
ATOM 585 C C . TRP A 1 82 ? 13.865 4.389 -6.857 1.00 96.06 82 TRP A C 1
ATOM 587 O O . TRP A 1 82 ? 14.575 5.275 -7.337 1.00 96.06 82 TRP A O 1
ATOM 597 N N . GLU A 1 83 ? 14.340 3.445 -6.049 1.00 93.50 83 GLU A N 1
ATOM 598 C CA . GLU A 1 83 ? 15.746 3.309 -5.652 1.00 93.50 83 GLU A CA 1
ATOM 599 C C . GLU A 1 83 ? 16.070 1.826 -5.431 1.00 93.50 83 GLU A C 1
ATOM 601 O O . GLU A 1 83 ? 15.235 1.077 -4.926 1.00 93.50 83 GLU A O 1
ATOM 606 N N . ASP A 1 84 ? 17.259 1.386 -5.850 1.00 90.38 84 ASP A N 1
ATOM 607 C CA . ASP A 1 84 ? 17.756 0.015 -5.654 1.00 90.38 84 ASP A CA 1
ATOM 608 C C . ASP A 1 84 ? 16.792 -1.103 -6.100 1.00 90.38 84 ASP A C 1
ATOM 610 O O . ASP A 1 8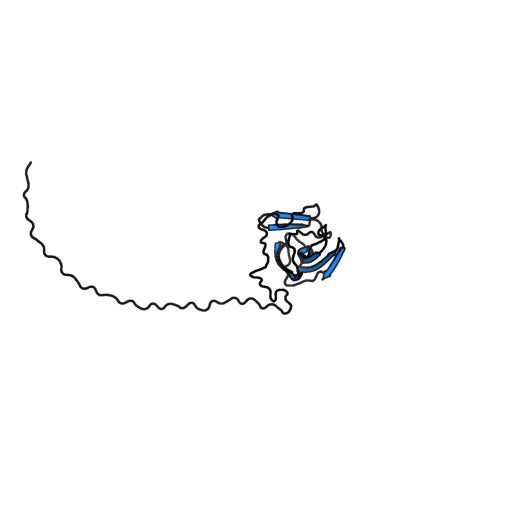4 ? 16.687 -2.157 -5.472 1.00 90.38 84 ASP A O 1
ATOM 614 N N . GLY A 1 85 ? 16.066 -0.886 -7.204 1.00 90.94 85 GLY A N 1
ATOM 615 C CA . GLY A 1 85 ? 15.107 -1.870 -7.720 1.00 90.94 85 GLY A CA 1
ATOM 616 C C . GLY A 1 85 ? 13.818 -1.977 -6.907 1.00 90.94 85 GLY A C 1
ATOM 617 O O . GLY A 1 85 ? 13.069 -2.931 -7.093 1.00 90.94 85 GLY A O 1
ATOM 618 N N . ARG A 1 86 ? 13.559 -1.025 -6.006 1.00 92.38 86 ARG A N 1
ATOM 619 C CA . ARG A 1 86 ? 12.382 -0.986 -5.139 1.00 92.38 86 ARG A CA 1
ATOM 620 C C . ARG A 1 86 ? 11.624 0.318 -5.325 1.00 92.38 86 ARG A C 1
ATOM 622 O O . ARG A 1 86 ? 12.200 1.368 -5.606 1.00 92.38 86 ARG A O 1
ATOM 629 N N . HIS A 1 87 ? 10.315 0.252 -5.119 1.00 95.00 87 HIS A N 1
ATOM 630 C CA . HIS A 1 87 ? 9.490 1.438 -4.950 1.00 95.00 87 HIS A CA 1
ATOM 631 C C . HIS A 1 87 ? 9.383 1.758 -3.457 1.00 95.00 87 HIS A C 1
ATOM 633 O O . HIS A 1 87 ? 8.901 0.929 -2.687 1.00 95.00 87 HIS A O 1
ATOM 639 N N . ARG A 1 88 ? 9.860 2.935 -3.045 1.00 95.44 88 ARG A N 1
ATOM 640 C CA . ARG A 1 88 ? 9.844 3.389 -1.652 1.00 95.44 88 ARG A CA 1
ATOM 641 C C . ARG A 1 88 ? 8.907 4.576 -1.500 1.00 95.44 88 ARG A C 1
ATOM 643 O O . ARG A 1 88 ? 9.071 5.592 -2.176 1.00 95.44 88 ARG A O 1
ATOM 650 N N . THR A 1 89 ? 7.988 4.458 -0.554 1.00 95.75 89 THR A N 1
ATOM 651 C CA . THR A 1 89 ? 7.118 5.544 -0.106 1.00 95.75 89 THR A CA 1
ATOM 652 C C . THR A 1 89 ? 7.563 5.992 1.282 1.00 95.75 89 THR A C 1
ATOM 654 O O . THR A 1 89 ? 7.809 5.161 2.153 1.00 95.75 89 THR A O 1
ATOM 657 N N . THR A 1 90 ? 7.666 7.298 1.492 1.00 95.81 90 THR A N 1
ATOM 658 C CA . THR A 1 90 ? 7.952 7.908 2.793 1.00 95.81 90 THR A CA 1
ATOM 659 C C . THR A 1 90 ? 6.863 8.920 3.095 1.00 95.81 90 THR A C 1
ATOM 661 O O . THR A 1 90 ? 6.634 9.825 2.294 1.00 95.81 90 THR A O 1
ATOM 664 N N . ASP A 1 91 ? 6.197 8.745 4.230 1.00 95.06 91 ASP A N 1
ATOM 665 C CA . ASP A 1 91 ? 5.308 9.742 4.817 1.00 95.06 91 ASP A CA 1
ATOM 666 C C . ASP A 1 91 ? 6.131 10.629 5.759 1.00 95.06 91 ASP A C 1
ATOM 668 O O . ASP A 1 91 ? 6.875 10.122 6.599 1.00 95.06 91 ASP A O 1
ATOM 672 N N . HIS A 1 92 ? 6.044 11.944 5.581 1.00 95.38 92 HIS A N 1
ATOM 673 C CA . HIS A 1 92 ? 6.785 12.931 6.369 1.00 95.38 92 HIS A CA 1
ATOM 674 C C . HIS A 1 92 ? 5.912 13.582 7.449 1.00 95.38 92 HIS A C 1
ATOM 676 O O . HIS A 1 92 ? 6.430 14.353 8.258 1.00 95.38 92 HIS A O 1
ATOM 682 N N . LEU A 1 93 ? 4.599 13.310 7.469 1.00 93.31 93 LEU A N 1
ATOM 683 C CA . LEU A 1 93 ? 3.634 13.975 8.345 1.00 93.31 93 LEU A CA 1
ATOM 684 C C . LEU A 1 93 ? 2.841 12.975 9.185 1.00 93.31 93 LEU A C 1
ATOM 686 O O . LEU A 1 93 ? 1.885 12.351 8.731 1.00 93.31 93 LEU A O 1
ATOM 690 N N . THR A 1 94 ? 3.162 12.918 10.473 1.00 88.88 94 THR A N 1
ATOM 691 C CA . THR A 1 94 ? 2.395 12.136 11.446 1.00 88.88 94 THR A CA 1
ATOM 692 C C . THR A 1 94 ? 0.935 12.606 11.524 1.00 88.88 94 THR A C 1
ATOM 694 O O . THR A 1 94 ? 0.658 13.806 11.576 1.00 88.88 94 THR A O 1
ATOM 697 N N . ASP A 1 95 ? -0.000 11.652 11.575 1.00 85.69 95 ASP A N 1
ATOM 698 C CA . ASP A 1 95 ? -1.439 11.867 11.803 1.00 85.69 95 ASP A CA 1
ATOM 699 C C . ASP A 1 95 ? -2.149 12.814 10.810 1.00 85.69 95 ASP A C 1
ATOM 701 O O . ASP A 1 95 ? -3.138 13.463 11.165 1.00 85.69 95 ASP A O 1
ATOM 705 N N . HIS A 1 96 ? -1.685 12.892 9.555 1.00 87.00 96 HIS A N 1
ATOM 706 C CA . HIS A 1 96 ? -2.229 13.844 8.582 1.00 87.00 96 HIS A CA 1
ATOM 707 C C . HIS A 1 96 ? -3.083 13.211 7.468 1.00 87.00 96 HIS A C 1
ATOM 709 O O . HIS A 1 96 ? -4.307 13.115 7.594 1.00 87.00 96 HIS A O 1
ATOM 715 N N . TYR A 1 97 ? -2.468 12.782 6.368 1.00 86.88 97 TYR A N 1
ATOM 716 C CA . TYR A 1 97 ? -3.128 12.091 5.259 1.00 86.88 97 TYR A CA 1
ATOM 717 C C . TYR A 1 97 ? -2.307 10.873 4.859 1.00 86.88 97 TYR A C 1
ATOM 719 O O . TYR A 1 97 ? -1.147 10.770 5.221 1.00 86.88 97 TYR A O 1
ATOM 727 N N . ILE A 1 98 ? -2.901 9.957 4.092 1.00 90.69 98 ILE A N 1
ATOM 728 C CA . ILE A 1 98 ? -2.117 8.904 3.446 1.00 90.69 98 ILE A CA 1
ATOM 729 C C . ILE A 1 98 ? -1.852 9.252 1.995 1.00 90.69 98 ILE A C 1
AT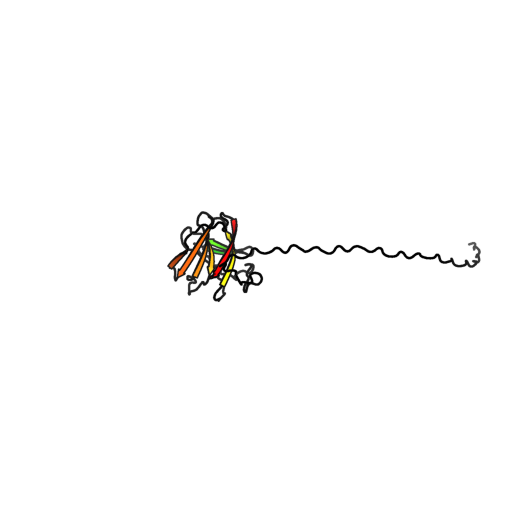OM 731 O O . ILE A 1 98 ? -2.673 9.891 1.335 1.00 90.69 98 ILE A O 1
ATOM 735 N N . THR A 1 99 ? -0.709 8.800 1.506 1.00 92.19 99 THR A N 1
ATOM 736 C CA . THR A 1 99 ? -0.356 8.855 0.094 1.00 92.19 99 THR A CA 1
ATOM 737 C C . THR A 1 99 ? -0.373 7.453 -0.500 1.00 92.19 99 THR A C 1
ATOM 739 O O . THR A 1 99 ? -0.231 6.457 0.210 1.00 92.19 99 THR A O 1
ATOM 742 N N . TRP A 1 100 ? -0.517 7.372 -1.815 1.00 93.44 100 TRP A N 1
ATOM 743 C CA . TRP A 1 100 ? -0.326 6.138 -2.561 1.00 93.44 100 TRP A CA 1
ATOM 744 C C . TRP A 1 100 ? 0.327 6.436 -3.902 1.00 93.44 100 TRP A C 1
ATOM 746 O O . TRP A 1 100 ? 0.116 7.490 -4.506 1.00 93.44 100 TRP A O 1
ATOM 756 N N . SER A 1 101 ? 1.092 5.467 -4.387 1.00 94.19 101 SER A N 1
ATOM 757 C CA . SER A 1 101 ? 1.473 5.400 -5.788 1.00 94.19 101 SER A CA 1
ATOM 758 C C . SER A 1 101 ? 0.520 4.478 -6.538 1.00 94.19 101 SER A C 1
ATOM 760 O O . SER A 1 101 ? -0.012 3.516 -5.984 1.00 94.19 101 SER A O 1
ATOM 762 N N . THR A 1 102 ? 0.293 4.781 -7.811 1.00 92.06 102 THR A N 1
ATOM 763 C CA . THR A 1 102 ? -0.556 3.987 -8.697 1.00 92.06 102 THR A CA 1
ATOM 764 C C . THR A 1 102 ? 0.186 3.646 -9.978 1.00 92.06 102 THR A C 1
ATOM 766 O O . THR A 1 102 ? 1.193 4.260 -10.339 1.00 92.06 102 THR A O 1
ATOM 769 N N . THR A 1 103 ? -0.340 2.645 -10.669 1.00 90.38 103 THR A N 1
ATOM 770 C CA . THR A 1 103 ? 0.091 2.203 -11.990 1.00 90.38 103 THR A CA 1
ATOM 771 C C . THR A 1 103 ? -1.153 1.999 -12.859 1.00 90.38 103 THR A C 1
ATOM 773 O O . THR A 1 103 ? -2.273 1.922 -12.349 1.00 90.38 103 THR A O 1
ATOM 776 N N . LEU A 1 104 ? -0.980 1.953 -14.177 1.00 80.81 104 LEU A N 1
ATOM 777 C CA . LEU A 1 104 ? -2.089 1.886 -15.126 1.00 80.81 104 LEU A CA 1
ATOM 778 C C . LEU A 1 104 ? -2.555 0.437 -15.317 1.00 80.81 104 LEU A C 1
ATOM 780 O O . LEU A 1 104 ? -2.185 -0.218 -16.291 1.00 80.81 104 LEU A O 1
ATOM 784 N N . PHE A 1 105 ? -3.395 -0.042 -14.398 1.00 80.56 105 PHE A N 1
ATOM 785 C CA . PHE A 1 105 ? -4.166 -1.276 -14.564 1.00 80.56 105 PHE A CA 1
ATOM 786 C C . PHE A 1 105 ? -5.649 -1.005 -14.344 1.00 80.56 105 PHE A C 1
ATOM 788 O O . PHE A 1 105 ? -6.058 -0.617 -13.253 1.00 80.56 105 PHE A O 1
ATOM 795 N N . ASP A 1 106 ? -6.446 -1.247 -15.384 1.00 80.00 106 ASP A N 1
ATOM 796 C CA . ASP A 1 106 ? -7.902 -1.274 -15.286 1.00 80.00 106 ASP A CA 1
ATOM 797 C C . ASP A 1 106 ? -8.359 -2.732 -15.213 1.00 80.00 106 ASP A C 1
ATOM 799 O O . ASP A 1 106 ? -8.174 -3.519 -16.145 1.00 80.00 106 ASP A O 1
ATOM 803 N N . VAL A 1 107 ? -8.866 -3.112 -14.047 1.00 84.88 107 VAL A N 1
ATOM 804 C CA . VAL A 1 107 ? -9.195 -4.488 -13.680 1.00 84.88 107 VAL A CA 1
ATOM 805 C C . VAL A 1 107 ? -10.459 -4.491 -12.825 1.00 84.88 107 VAL A C 1
ATOM 807 O O . VAL A 1 107 ? -10.705 -3.570 -12.050 1.00 84.88 107 VAL A O 1
ATOM 810 N N . GLY A 1 108 ? -11.274 -5.537 -12.987 1.00 88.31 108 GLY A N 1
ATOM 811 C CA . GLY A 1 108 ? -12.511 -5.728 -12.228 1.00 88.31 108 GLY A CA 1
ATOM 812 C C . GLY A 1 108 ? -12.258 -6.222 -10.800 1.00 88.31 108 GLY A C 1
ATOM 813 O O . GLY A 1 108 ? -11.511 -5.620 -10.036 1.00 88.31 108 GLY A O 1
ATOM 814 N N . ASN A 1 109 ? -12.891 -7.335 -10.423 1.00 91.12 109 ASN A N 1
ATOM 815 C CA . ASN A 1 109 ? -12.607 -7.983 -9.140 1.00 91.12 109 ASN A CA 1
ATOM 816 C C . ASN A 1 109 ? -11.180 -8.536 -9.140 1.00 91.12 109 ASN A C 1
ATOM 818 O O . ASN A 1 109 ? -10.803 -9.255 -10.069 1.00 91.12 109 ASN A O 1
ATOM 822 N N . ILE A 1 110 ? -10.416 -8.228 -8.094 1.00 92.75 110 ILE A N 1
ATOM 823 C CA . ILE A 1 110 ? -8.998 -8.581 -8.018 1.00 92.75 110 ILE A CA 1
ATOM 824 C C . ILE A 1 110 ? -8.598 -9.046 -6.627 1.00 92.75 110 ILE A C 1
ATOM 826 O O . ILE A 1 110 ? -9.093 -8.548 -5.620 1.00 92.75 110 ILE A O 1
ATOM 830 N N . TYR A 1 111 ? -7.642 -9.968 -6.590 1.00 95.31 111 TYR A N 1
ATOM 831 C CA . TYR A 1 111 ? -6.856 -10.263 -5.403 1.00 95.31 111 TYR A CA 1
ATOM 832 C C . TYR A 1 111 ? -5.430 -9.769 -5.636 1.00 95.31 111 TYR A C 1
ATOM 834 O O . TYR A 1 111 ? -4.811 -10.120 -6.641 1.00 95.31 111 TYR A O 1
ATOM 842 N N . ILE A 1 112 ? -4.930 -8.934 -4.731 1.00 94.94 112 ILE A N 1
ATOM 843 C CA . ILE A 1 112 ? -3.591 -8.351 -4.799 1.00 94.94 112 ILE A CA 1
ATOM 844 C C . ILE A 1 112 ? -2.749 -8.952 -3.677 1.00 94.94 112 ILE A C 1
ATOM 846 O O . ILE A 1 112 ? -3.181 -8.922 -2.528 1.00 94.94 112 ILE A O 1
ATOM 850 N N . GLU A 1 113 ? -1.539 -9.423 -3.989 1.00 95.75 113 GLU A N 1
ATOM 851 C CA . GLU A 1 113 ? -0.502 -9.684 -2.985 1.00 95.75 113 GLU A CA 1
ATOM 852 C C . GLU A 1 113 ? 0.650 -8.690 -3.141 1.00 95.75 113 GLU A C 1
ATOM 854 O O . GLU A 1 113 ? 1.188 -8.526 -4.236 1.00 95.75 113 GLU A O 1
ATOM 859 N N . VAL A 1 114 ? 1.052 -8.055 -2.040 1.00 95.62 114 VAL A N 1
ATOM 860 C CA . VAL A 1 114 ? 2.236 -7.189 -1.981 1.00 95.62 114 VAL A CA 1
ATOM 861 C C . VAL A 1 114 ? 3.094 -7.611 -0.801 1.00 95.62 114 VAL A C 1
ATOM 863 O O . VAL A 1 114 ? 2.604 -7.741 0.320 1.00 95.62 114 VAL A O 1
ATOM 866 N N . THR A 1 115 ? 4.384 -7.806 -1.051 1.00 97.06 115 THR A N 1
ATOM 867 C CA . THR A 1 115 ? 5.395 -7.876 0.003 1.00 97.06 115 THR A CA 1
ATOM 868 C C . THR A 1 115 ? 5.929 -6.466 0.232 1.00 97.06 115 THR A C 1
ATOM 870 O O . THR A 1 115 ? 6.408 -5.840 -0.713 1.00 97.06 115 THR A O 1
ATOM 873 N N . ALA A 1 116 ? 5.832 -5.969 1.462 1.00 96.56 116 ALA A N 1
ATOM 874 C CA . ALA A 1 116 ? 6.339 -4.656 1.836 1.00 96.56 116 ALA A CA 1
ATOM 875 C C . ALA A 1 116 ? 7.195 -4.745 3.099 1.00 96.56 116 ALA A C 1
ATOM 877 O O . ALA A 1 116 ? 6.852 -5.444 4.054 1.00 96.56 116 ALA A O 1
ATOM 878 N N . GLU A 1 117 ? 8.291 -3.994 3.084 1.00 9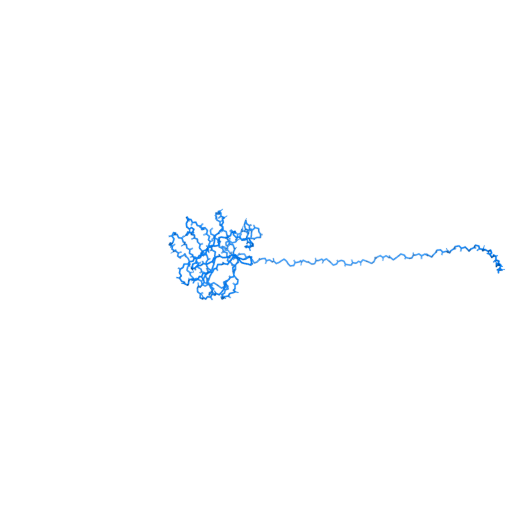6.94 117 GLU A N 1
ATOM 879 C CA . GLU A 1 117 ? 9.152 -3.758 4.234 1.00 96.94 117 GLU A CA 1
ATOM 880 C C . GLU A 1 117 ? 8.823 -2.376 4.802 1.00 96.94 117 GLU A C 1
ATOM 882 O O . GLU A 1 117 ? 8.858 -1.384 4.069 1.00 96.94 117 GLU A O 1
ATOM 887 N N . ILE A 1 118 ? 8.478 -2.307 6.087 1.00 97.31 118 ILE A N 1
ATOM 888 C CA . ILE A 1 118 ? 8.311 -1.022 6.771 1.00 97.31 118 ILE A CA 1
ATOM 889 C C . ILE A 1 118 ? 9.676 -0.515 7.240 1.00 97.31 118 ILE A C 1
ATOM 891 O O . ILE A 1 118 ? 10.474 -1.279 7.775 1.00 97.31 118 ILE A O 1
ATOM 895 N N . GLY A 1 119 ? 9.955 0.772 7.025 1.00 96.50 119 GLY A N 1
ATOM 896 C CA . GLY A 1 119 ? 11.177 1.418 7.508 1.00 96.50 119 GLY A CA 1
ATOM 897 C C . GLY A 1 119 ? 11.130 1.718 9.008 1.00 96.50 119 GLY A C 1
ATOM 898 O O . GLY A 1 119 ? 10.553 0.965 9.795 1.00 96.50 119 GLY A O 1
ATOM 899 N N . ASP A 1 120 ? 11.721 2.848 9.396 1.00 96.94 120 ASP A N 1
ATOM 900 C CA . ASP A 1 120 ? 11.534 3.404 10.735 1.00 96.94 120 ASP A CA 1
ATOM 901 C C . ASP A 1 120 ? 10.047 3.692 10.972 1.00 96.94 120 ASP A C 1
ATOM 903 O O . ASP A 1 120 ? 9.400 4.372 10.173 1.00 96.94 120 ASP A O 1
ATOM 907 N N . CYS A 1 121 ? 9.498 3.156 12.060 1.00 96.94 121 CYS A N 1
ATOM 908 C CA . CYS A 1 121 ? 8.090 3.308 12.397 1.00 96.94 121 CYS A CA 1
ATOM 909 C C . CYS A 1 121 ? 7.840 3.173 13.897 1.00 96.94 121 CYS A C 1
ATOM 911 O O . CYS A 1 121 ? 8.649 2.618 14.646 1.00 96.94 121 CYS A O 1
ATOM 913 N N . SER A 1 122 ? 6.680 3.652 14.337 1.00 96.44 122 SER A N 1
ATOM 914 C CA . SER A 1 122 ? 6.213 3.547 15.711 1.00 96.44 122 SER A CA 1
ATOM 915 C C . SER A 1 122 ? 4.686 3.467 15.796 1.00 96.44 122 SER A C 1
ATOM 917 O O . SER A 1 122 ? 3.961 4.014 14.971 1.00 96.44 122 SER A O 1
ATOM 919 N N . GLY A 1 123 ? 4.166 2.777 16.815 1.00 95.88 123 GLY A N 1
ATOM 920 C CA . GLY A 1 123 ? 2.727 2.747 17.099 1.00 95.88 123 GLY A CA 1
ATOM 921 C C . GLY A 1 123 ? 1.862 2.393 15.880 1.00 95.88 123 GLY A C 1
ATOM 922 O O . GLY A 1 123 ? 1.953 1.290 15.344 1.00 95.88 123 GLY A O 1
ATOM 923 N N . ARG A 1 124 ? 1.008 3.334 15.457 1.00 96.06 124 ARG A N 1
ATOM 924 C CA . ARG A 1 124 ? 0.048 3.156 14.353 1.00 96.06 124 ARG A CA 1
ATOM 925 C C . ARG A 1 124 ? 0.549 3.648 12.994 1.00 96.06 124 ARG A C 1
ATOM 927 O O . ARG A 1 124 ? -0.261 3.695 12.068 1.00 96.06 124 ARG A O 1
ATOM 934 N N . ASP A 1 125 ? 1.836 3.974 12.866 1.00 96.25 125 ASP A N 1
ATOM 935 C CA . ASP A 1 125 ? 2.447 4.279 11.570 1.00 96.25 125 ASP A CA 1
ATOM 936 C C . ASP A 1 125 ? 2.129 3.146 10.590 1.00 96.25 125 ASP A C 1
ATOM 938 O O . ASP A 1 125 ? 2.348 1.966 10.890 1.00 96.25 125 ASP A O 1
ATOM 942 N N . GLY A 1 126 ? 1.508 3.514 9.469 1.00 95.38 126 GLY A N 1
ATOM 943 C CA . GLY A 1 126 ? 0.780 2.594 8.608 1.00 95.38 126 GLY A CA 1
ATOM 944 C C . GLY A 1 126 ? 1.341 2.526 7.195 1.00 95.38 126 GLY A C 1
ATOM 945 O O . GLY A 1 126 ? 1.769 3.524 6.627 1.00 95.38 126 GLY A O 1
ATOM 946 N N . TYR A 1 127 ? 1.283 1.341 6.607 1.00 97.31 127 TYR A N 1
ATOM 947 C CA . TYR A 1 127 ? 1.701 1.053 5.237 1.00 97.31 127 TYR A CA 1
ATOM 948 C C . TYR A 1 127 ? 0.758 0.011 4.650 1.00 97.31 127 TYR A C 1
ATOM 950 O O . TYR A 1 127 ? 0.077 -0.703 5.386 1.00 97.31 127 TYR A O 1
ATOM 958 N N . GLY A 1 128 ? 0.661 -0.077 3.328 1.00 96.62 128 GLY A N 1
ATOM 959 C CA . GLY A 1 128 ? -0.319 -0.988 2.766 1.00 96.62 128 GLY A CA 1
ATOM 960 C C . GLY A 1 128 ? -0.501 -0.918 1.270 1.00 96.62 128 GLY A C 1
ATOM 961 O O . GLY A 1 128 ? 0.340 -0.406 0.535 1.00 96.62 128 GLY A O 1
ATOM 962 N N . VAL A 1 129 ? -1.639 -1.448 0.838 1.00 96.44 129 VAL A N 1
ATOM 963 C CA . VAL A 1 129 ? -2.051 -1.491 -0.561 1.00 96.44 129 VAL A CA 1
ATOM 964 C C . VAL A 1 129 ? -3.331 -0.687 -0.754 1.00 96.44 129 VAL A C 1
ATOM 966 O O . VAL A 1 129 ? -4.285 -0.810 0.018 1.00 96.44 129 VAL A O 1
ATOM 969 N N . ALA A 1 130 ? -3.348 0.128 -1.807 1.00 95.25 130 ALA A N 1
ATOM 970 C CA . ALA A 1 130 ? -4.540 0.799 -2.300 1.00 95.25 130 ALA A CA 1
ATOM 971 C C . ALA A 1 130 ? -5.081 0.050 -3.525 1.00 95.25 130 ALA A C 1
ATOM 973 O O . ALA A 1 130 ? -4.320 -0.358 -4.402 1.00 95.25 130 ALA A O 1
ATOM 974 N N . ALA A 1 131 ? -6.397 -0.125 -3.593 1.00 95.00 131 ALA A N 1
ATOM 975 C CA . ALA A 1 131 ? -7.081 -0.799 -4.688 1.00 95.00 131 ALA A CA 1
ATOM 976 C C . ALA A 1 131 ? -8.270 0.025 -5.188 1.00 95.00 131 ALA A C 1
ATOM 978 O O . ALA A 1 131 ? -8.856 0.822 -4.447 1.00 95.00 131 ALA A O 1
ATOM 979 N N . ARG A 1 132 ? -8.641 -0.205 -6.456 1.00 93.62 132 ARG A N 1
ATOM 980 C CA . ARG A 1 132 ? -9.733 0.502 -7.151 1.00 93.62 132 ARG A CA 1
ATOM 981 C C . ARG A 1 132 ? -9.578 2.027 -7.086 1.00 93.62 132 ARG A C 1
ATOM 983 O O . ARG A 1 132 ? -10.556 2.754 -6.889 1.00 93.62 132 ARG A O 1
ATOM 990 N N . VAL A 1 133 ? -8.333 2.496 -7.215 1.00 93.88 133 VAL A N 1
ATOM 991 C CA . VAL A 1 133 ? -8.029 3.927 -7.185 1.00 93.88 133 VAL A CA 1
ATOM 992 C C . VAL A 1 133 ? -8.637 4.597 -8.412 1.00 93.88 133 VAL A C 1
ATOM 994 O O . VAL A 1 133 ? -8.476 4.111 -9.528 1.00 93.88 133 VAL A O 1
ATOM 997 N N . SER A 1 134 ? -9.388 5.676 -8.208 1.00 93.38 134 SER A N 1
ATOM 998 C CA . SER A 1 134 ? -10.150 6.330 -9.279 1.00 93.38 134 SER A CA 1
ATOM 999 C C . SER A 1 134 ? -10.419 7.811 -8.992 1.00 93.38 134 SER A C 1
ATOM 1001 O O . SER A 1 134 ? -10.018 8.345 -7.955 1.00 93.38 134 SER A O 1
ATOM 1003 N N . GLY A 1 135 ? -11.120 8.467 -9.922 1.00 91.69 135 GLY A N 1
ATOM 1004 C CA . GLY A 1 135 ? -11.390 9.904 -9.904 1.00 91.69 135 GLY A CA 1
ATOM 1005 C C . GLY A 1 135 ? -10.253 10.714 -10.526 1.00 91.69 135 GLY A C 1
ATOM 1006 O O . GLY A 1 135 ? -9.112 10.261 -10.575 1.00 91.69 135 GLY A O 1
ATOM 1007 N N . ASP A 1 136 ? -10.559 11.927 -10.983 1.00 89.06 136 ASP A N 1
ATOM 1008 C CA . ASP A 1 136 ? -9.602 12.782 -11.705 1.00 89.06 136 ASP A CA 1
ATOM 1009 C C . ASP A 1 136 ? -8.363 13.133 -10.867 1.00 89.06 136 ASP A C 1
ATOM 1011 O O . ASP A 1 136 ? -7.279 13.339 -11.405 1.00 89.06 136 ASP A O 1
ATOM 1015 N N . GLN A 1 137 ? -8.522 13.182 -9.541 1.00 90.62 137 GLN A N 1
ATOM 1016 C CA . GLN A 1 137 ? -7.447 13.449 -8.580 1.00 90.62 137 GLN A CA 1
ATOM 1017 C C . GLN A 1 137 ? -6.879 12.170 -7.947 1.00 90.62 137 GLN A C 1
ATOM 1019 O O . GLN A 1 137 ? -6.100 12.260 -7.002 1.00 90.62 137 GLN A O 1
ATOM 1024 N N . LEU A 1 138 ? -7.293 10.984 -8.418 1.00 92.00 138 LEU A N 1
ATOM 1025 C CA . LEU A 1 138 ? -6.904 9.680 -7.866 1.00 92.00 138 LEU A CA 1
ATOM 1026 C C . LEU A 1 138 ? -7.120 9.587 -6.346 1.00 92.00 138 LEU A C 1
ATOM 1028 O O . LEU A 1 138 ? -6.316 8.987 -5.641 1.00 92.00 138 LEU A O 1
ATOM 1032 N N . ASN A 1 139 ? -8.187 10.213 -5.842 1.00 93.69 139 ASN A N 1
ATOM 1033 C CA . ASN A 1 139 ? -8.500 10.371 -4.419 1.00 93.69 139 ASN A CA 1
ATOM 1034 C C . ASN A 1 139 ? -9.698 9.516 -3.960 1.00 93.69 139 ASN A C 1
ATOM 1036 O O . ASN A 1 139 ? -10.194 9.688 -2.844 1.00 93.69 139 ASN A O 1
ATOM 1040 N N . ASN A 1 140 ? -10.149 8.591 -4.811 1.00 95.31 140 ASN A N 1
ATOM 1041 C CA . ASN A 1 140 ? -11.131 7.563 -4.485 1.00 95.31 140 ASN A CA 1
ATOM 1042 C C . ASN A 1 140 ? -10.439 6.207 -4.403 1.00 95.31 140 ASN A C 1
ATOM 1044 O O . ASN A 1 140 ? -9.546 5.947 -5.201 1.00 95.31 140 ASN A O 1
ATOM 1048 N N . GLY A 1 141 ? -10.883 5.320 -3.516 1.00 95.44 141 GLY A N 1
ATOM 1049 C CA . GLY A 1 141 ? -10.366 3.951 -3.467 1.00 95.44 141 GLY A CA 1
ATOM 1050 C C . GLY A 1 141 ? -10.589 3.258 -2.132 1.00 95.44 141 GLY A C 1
ATOM 1051 O O . GLY A 1 141 ? -11.285 3.768 -1.250 1.00 95.44 141 GLY A O 1
ATOM 1052 N N . TYR A 1 142 ? -9.981 2.085 -1.990 1.00 96.75 142 TYR A N 1
ATOM 1053 C CA . TYR A 1 142 ? -9.9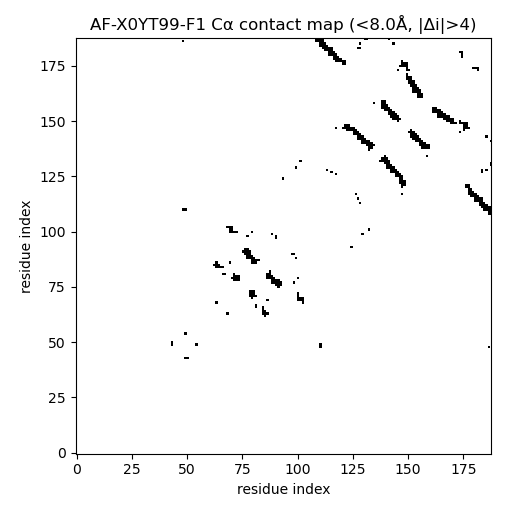56 1.310 -0.754 1.00 96.75 142 TYR A CA 1
ATOM 1054 C C . TYR A 1 142 ? -8.519 1.027 -0.348 1.00 96.75 142 TYR A C 1
ATOM 1056 O O . TYR A 1 142 ? -7.687 0.753 -1.210 1.00 96.75 142 TYR A O 1
ATOM 1064 N N . THR A 1 143 ? -8.240 1.037 0.950 1.00 97.38 143 THR A N 1
ATOM 1065 C CA . THR A 1 143 ? -6.926 0.676 1.486 1.00 97.38 143 THR A CA 1
ATOM 1066 C C . THR A 1 143 ? -7.031 -0.488 2.450 1.00 97.38 143 THR A C 1
ATOM 1068 O O . THR A 1 143 ? -7.948 -0.530 3.270 1.00 97.38 143 THR A O 1
ATOM 1071 N N . LEU A 1 144 ? -6.072 -1.407 2.366 1.00 97.94 144 LEU A N 1
ATOM 1072 C CA . LEU A 1 144 ? -5.703 -2.306 3.453 1.00 97.94 144 LEU A CA 1
ATOM 1073 C C . LEU A 1 144 ? -4.381 -1.795 4.019 1.00 97.94 144 LEU A C 1
ATOM 1075 O O . LEU A 1 144 ? -3.386 -1.756 3.301 1.00 97.94 144 LEU A O 1
ATOM 1079 N N . GLU A 1 145 ? -4.388 -1.397 5.286 1.00 97.81 145 GLU A N 1
ATOM 1080 C CA . GLU A 1 145 ? -3.233 -0.836 5.989 1.00 97.81 145 GLU A CA 1
ATOM 1081 C C . GLU A 1 145 ? -2.808 -1.782 7.103 1.00 97.81 145 GLU A C 1
ATOM 1083 O O . GLU A 1 145 ? -3.657 -2.198 7.889 1.00 97.81 145 GLU A O 1
ATOM 1088 N N . PHE A 1 146 ? -1.519 -2.084 7.193 1.00 98.31 146 PHE A N 1
ATOM 1089 C CA . PHE A 1 146 ? -0.875 -2.685 8.355 1.00 98.31 146 PHE A CA 1
ATOM 1090 C C . PHE A 1 146 ? -0.188 -1.585 9.162 1.00 98.31 146 PHE A C 1
ATOM 1092 O O . PHE A 1 146 ? 0.323 -0.626 8.587 1.00 98.31 146 PHE A O 1
ATOM 1099 N N . SER A 1 147 ? -0.183 -1.708 10.485 1.00 97.75 147 SER A N 1
ATOM 1100 C CA . SER A 1 147 ? 0.514 -0.791 11.384 1.00 97.75 147 SER A CA 1
ATOM 1101 C C . SER A 1 147 ? 1.800 -1.393 11.934 1.00 97.75 147 SER A C 1
ATOM 1103 O O . SER A 1 147 ? 1.927 -2.611 12.081 1.00 97.75 147 SER A O 1
ATOM 1105 N N . CYS A 1 148 ? 2.729 -0.516 12.308 1.00 97.81 148 CYS A N 1
ATOM 1106 C CA . CYS A 1 148 ? 3.984 -0.873 12.960 1.00 97.81 148 CYS A CA 1
ATOM 1107 C C . CYS A 1 148 ? 3.779 -1.735 14.222 1.00 97.81 148 CYS A C 1
ATOM 1109 O O . CYS A 1 148 ? 4.575 -2.624 14.502 1.00 97.81 148 CYS A O 1
ATOM 1111 N N . ASP A 1 149 ? 2.698 -1.524 14.978 1.00 97.88 149 ASP A N 1
ATOM 1112 C CA . ASP A 1 149 ? 2.356 -2.295 16.181 1.00 97.88 149 ASP A CA 1
ATOM 1113 C C . ASP A 1 149 ? 1.546 -3.587 15.931 1.00 97.88 149 ASP A C 1
ATOM 1115 O O . ASP A 1 149 ? 1.011 -4.165 16.879 1.00 97.88 149 ASP A O 1
ATOM 1119 N N . GLY A 1 150 ? 1.456 -4.069 14.687 1.00 98.19 150 GLY A N 1
ATOM 1120 C CA . GLY A 1 150 ? 0.879 -5.387 14.386 1.00 98.19 150 GLY A CA 1
ATOM 1121 C C . GLY A 1 150 ? -0.651 -5.417 14.327 1.00 98.19 150 GLY A C 1
ATOM 1122 O O . GLY A 1 150 ? -1.295 -6.369 14.776 1.00 98.19 150 GLY A O 1
ATOM 1123 N N . ALA A 1 151 ? -1.269 -4.365 13.797 1.00 98.50 151 ALA A N 1
ATOM 1124 C CA . ALA A 1 151 ? -2.698 -4.339 13.508 1.00 98.50 151 ALA A CA 1
ATOM 1125 C C . ALA A 1 151 ? -2.969 -4.022 12.046 1.00 98.50 151 ALA A C 1
ATOM 1127 O O . ALA A 1 151 ? -2.077 -3.636 11.297 1.00 98.50 151 ALA A O 1
ATOM 1128 N N . TYR A 1 152 ? -4.231 -4.159 11.652 1.00 98.31 152 TYR A N 1
ATOM 1129 C CA . TYR A 1 152 ? -4.691 -3.745 10.338 1.00 98.31 152 TYR A CA 1
ATOM 1130 C C . TYR A 1 152 ? -5.924 -2.850 10.404 1.00 98.31 152 TYR A C 1
ATOM 1132 O O . TYR A 1 152 ? -6.675 -2.861 11.384 1.00 98.31 152 TYR A O 1
ATOM 1140 N N . ARG A 1 153 ? -6.143 -2.085 9.335 1.00 98.00 153 ARG A N 1
ATOM 1141 C CA . ARG A 1 153 ? -7.324 -1.248 9.118 1.00 98.00 153 ARG A CA 1
ATOM 1142 C C . ARG A 1 153 ? -7.738 -1.294 7.653 1.00 98.00 153 ARG A C 1
ATOM 1144 O O . ARG A 1 153 ? -6.891 -1.425 6.775 1.00 98.00 153 ARG A O 1
ATOM 1151 N N . ILE A 1 154 ? -9.035 -1.133 7.395 1.00 98.00 154 ILE A N 1
ATOM 1152 C CA . ILE A 1 154 ? -9.563 -0.942 6.042 1.00 98.00 154 ILE A CA 1
ATOM 1153 C C . ILE A 1 154 ? -10.327 0.374 5.979 1.00 98.00 154 ILE A C 1
ATOM 1155 O O . ILE A 1 154 ? -11.246 0.614 6.772 1.00 98.00 154 ILE A O 1
ATOM 1159 N N . ARG A 1 155 ? -9.974 1.222 5.013 1.00 97.44 155 ARG A N 1
ATOM 1160 C CA . ARG A 1 155 ? -10.654 2.498 4.772 1.00 97.44 155 ARG A CA 1
ATOM 1161 C C . ARG A 1 155 ? -11.130 2.612 3.336 1.00 97.44 155 ARG A C 1
ATOM 1163 O O . ARG A 1 155 ? -10.591 1.988 2.427 1.00 97.44 155 ARG A O 1
ATOM 1170 N N . LYS A 1 156 ? -12.159 3.432 3.154 1.00 97.75 156 LYS A N 1
ATOM 1171 C CA . LYS A 1 156 ? -12.672 3.869 1.862 1.00 97.75 156 LYS A CA 1
ATOM 1172 C C . LYS A 1 156 ? -12.488 5.376 1.739 1.00 97.75 156 LYS A C 1
ATOM 1174 O O . LYS A 1 156 ? -12.840 6.115 2.658 1.00 97.75 156 LYS A O 1
ATOM 1179 N N . PHE A 1 157 ? -11.988 5.805 0.592 1.00 97.06 157 PHE A N 1
ATOM 1180 C CA . PHE A 1 157 ? -11.786 7.201 0.233 1.00 97.06 157 PHE A CA 1
ATOM 1181 C C . PHE A 1 157 ? -12.759 7.582 -0.878 1.00 97.06 157 PHE A C 1
ATOM 1183 O O . PHE A 1 157 ? -12.936 6.821 -1.834 1.00 97.06 157 PHE A O 1
ATOM 1190 N N . ILE A 1 158 ? -13.424 8.726 -0.718 1.00 96.31 158 ILE A N 1
ATOM 1191 C CA . ILE A 1 158 ? -14.347 9.301 -1.701 1.00 96.31 158 ILE A CA 1
ATOM 1192 C C . ILE A 1 158 ? -14.141 10.815 -1.705 1.00 96.31 158 ILE A C 1
ATOM 1194 O O . ILE A 1 158 ? -14.553 11.494 -0.768 1.00 96.31 158 ILE A O 1
ATOM 1198 N N . GLU A 1 159 ? -13.490 11.334 -2.739 1.00 91.38 159 GLU A N 1
ATOM 1199 C CA . GLU A 1 159 ? -13.300 12.762 -3.002 1.00 91.38 159 GLU A CA 1
ATOM 1200 C C . GLU A 1 159 ? -12.750 13.528 -1.784 1.00 91.38 159 GLU A C 1
ATOM 1202 O O . GLU A 1 159 ? -13.227 14.598 -1.415 1.00 91.38 159 GLU A O 1
ATOM 1207 N N . GLY A 1 160 ? -11.753 12.947 -1.108 1.00 83.38 160 GLY A N 1
ATOM 1208 C CA . GLY A 1 160 ? -11.140 13.516 0.101 1.00 83.38 160 GLY A CA 1
ATOM 1209 C C . GLY A 1 160 ? -11.875 13.212 1.414 1.00 83.38 160 GLY A C 1
ATOM 1210 O O . GLY A 1 160 ? -11.333 13.471 2.486 1.00 83.38 160 GLY A O 1
ATOM 1211 N N . SER A 1 161 ? -13.063 12.606 1.365 1.00 93.50 161 SER A N 1
ATOM 1212 C CA . SER A 1 161 ? -13.739 12.061 2.547 1.00 93.50 161 SER A CA 1
ATOM 1213 C C . SER A 1 161 ? -13.244 10.652 2.863 1.00 93.50 161 SER A C 1
ATOM 1215 O O . SER A 1 161 ? -13.043 9.836 1.961 1.00 93.50 161 SER A O 1
ATOM 1217 N N . VAL A 1 162 ? -13.100 10.344 4.154 1.00 96.12 162 VAL A N 1
ATOM 1218 C CA . VAL A 1 162 ? -12.593 9.052 4.634 1.00 96.12 162 VAL A CA 1
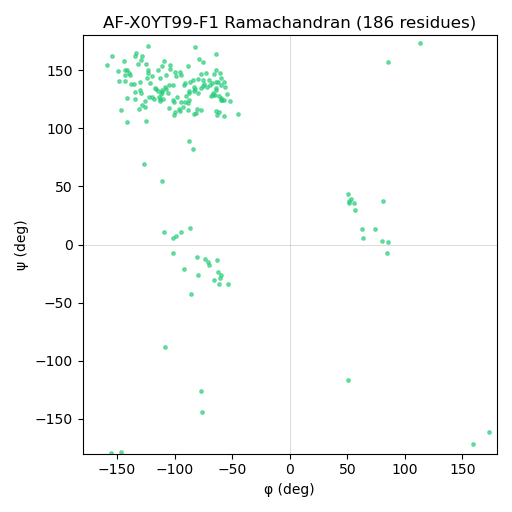ATOM 1219 C C . VAL A 1 162 ? -13.655 8.334 5.457 1.00 96.12 162 VAL A C 1
ATOM 1221 O O . VAL A 1 162 ? -14.145 8.860 6.454 1.00 96.12 162 VAL A O 1
ATOM 1224 N N . GLN A 1 163 ? -13.969 7.099 5.075 1.00 97.69 163 GLN A N 1
ATOM 1225 C CA . GLN A 1 163 ? -14.809 6.188 5.843 1.00 97.69 163 GLN A CA 1
ATOM 1226 C C . GLN A 1 163 ? -13.968 5.014 6.349 1.00 97.69 163 GLN A C 1
ATOM 1228 O O . GLN A 1 163 ? -13.361 4.286 5.565 1.00 97.69 163 GLN A O 1
ATOM 1233 N N . VAL A 1 164 ? -13.958 4.793 7.663 1.00 97.44 164 VAL A N 1
ATOM 1234 C CA . VAL A 1 164 ? -13.341 3.601 8.262 1.00 97.44 164 VAL A CA 1
ATOM 1235 C C . VAL A 1 164 ? -14.325 2.439 8.149 1.00 97.44 164 VAL A C 1
ATOM 1237 O O . VAL A 1 164 ? -15.392 2.479 8.755 1.00 97.44 164 VAL A O 1
ATOM 1240 N N . LEU A 1 165 ? -13.982 1.424 7.353 1.00 97.75 165 LEU A N 1
ATOM 1241 C CA . LEU A 1 165 ? -14.808 0.224 7.175 1.00 97.75 165 LEU A CA 1
ATOM 1242 C C . LEU A 1 165 ? -14.516 -0.809 8.262 1.00 97.75 165 LEU A C 1
ATOM 1244 O O . LEU A 1 165 ? -15.430 -1.389 8.837 1.00 97.75 165 LEU A O 1
ATOM 1248 N N . PHE A 1 166 ? -13.233 -0.982 8.568 1.00 97.25 166 PHE A N 1
ATOM 1249 C CA . PHE A 1 166 ? -12.738 -1.775 9.685 1.00 97.25 166 PHE A CA 1
ATOM 1250 C C . PHE A 1 166 ? -11.671 -0.955 10.375 1.00 97.25 166 PHE A C 1
ATOM 1252 O O . PHE A 1 166 ? -10.759 -0.495 9.697 1.00 97.25 166 PHE A O 1
ATOM 1259 N N . ASN A 1 167 ? -11.801 -0.734 11.683 1.00 97.56 167 ASN A N 1
ATOM 1260 C CA . ASN A 1 167 ? -10.829 0.047 12.442 1.00 97.56 167 ASN A CA 1
ATOM 1261 C C . ASN A 1 167 ? -9.620 -0.812 12.854 1.00 97.56 167 ASN A C 1
ATOM 1263 O O . ASN A 1 167 ? -9.668 -2.035 12.726 1.00 97.56 167 ASN A O 1
ATOM 1267 N N . TRP A 1 168 ? -8.568 -0.166 13.366 1.00 97.75 168 TRP A N 1
ATOM 1268 C CA . TRP A 1 168 ? -7.357 -0.820 13.861 1.00 97.75 168 TRP A CA 1
ATOM 1269 C C . TRP A 1 168 ? -7.676 -2.030 14.738 1.00 97.75 168 TRP A C 1
ATOM 1271 O O . TRP A 1 168 ? -8.210 -1.892 15.839 1.00 97.75 168 TRP A O 1
ATOM 1281 N N . THR A 1 169 ? -7.339 -3.208 14.224 1.00 98.31 169 THR A N 1
ATOM 1282 C CA . THR A 1 169 ? -7.583 -4.503 14.856 1.00 98.31 169 THR A CA 1
ATOM 1283 C C . THR A 1 169 ? -6.275 -5.278 14.878 1.00 98.31 169 THR A C 1
ATOM 1285 O O . THR A 1 169 ? -5.681 -5.508 13.827 1.00 98.31 169 THR A O 1
ATOM 1288 N N . SER A 1 170 ? -5.798 -5.643 16.069 1.00 98.00 170 SER A N 1
ATOM 1289 C CA . SER A 1 170 ? -4.576 -6.441 16.221 1.00 98.00 170 SER A CA 1
ATOM 1290 C C . SER A 1 170 ? -4.743 -7.815 15.576 1.00 98.00 170 SER A C 1
ATOM 1292 O O . SER A 1 170 ? -5.800 -8.433 15.705 1.00 98.00 170 SER A O 1
ATOM 1294 N N . ALA A 1 171 ? -3.696 -8.301 14.912 1.00 96.06 171 ALA A N 1
ATOM 1295 C CA . ALA A 1 171 ? -3.688 -9.620 14.295 1.00 96.06 171 ALA A CA 1
ATOM 1296 C C . ALA A 1 171 ? -2.323 -10.287 14.479 1.00 96.06 171 ALA A C 1
ATOM 1298 O O . ALA A 1 171 ? -1.304 -9.740 14.075 1.00 96.06 171 ALA A O 1
ATOM 1299 N N . GLU A 1 172 ? -2.310 -11.500 15.036 1.00 96.12 172 GLU A N 1
ATOM 1300 C CA . GLU A 1 172 ? -1.072 -12.246 15.327 1.00 96.12 172 GLU A CA 1
ATOM 1301 C C . GLU A 1 172 ? -0.252 -12.584 14.073 1.00 96.12 172 GLU A C 1
ATOM 1303 O O . GLU A 1 172 ? 0.955 -12.786 14.154 1.00 96.12 172 GLU A O 1
ATOM 1308 N N . ALA A 1 173 ? -0.903 -12.637 12.908 1.00 95.62 173 ALA A N 1
ATOM 1309 C CA . ALA A 1 173 ? -0.246 -12.894 11.631 1.00 95.62 173 ALA A CA 1
ATOM 1310 C C . ALA A 1 173 ? 0.567 -11.696 11.105 1.00 95.62 173 ALA A C 1
ATOM 1312 O O . ALA A 1 173 ? 1.321 -11.862 10.149 1.00 95.62 173 ALA A O 1
ATOM 1313 N N . ILE A 1 174 ? 0.400 -10.503 11.689 1.00 98.06 174 ILE A N 1
ATOM 1314 C CA . ILE A 1 174 ? 1.114 -9.292 11.286 1.00 98.06 174 ILE A CA 1
ATOM 1315 C C . ILE A 1 174 ? 2.333 -9.144 12.185 1.00 98.06 174 ILE A C 1
ATOM 1317 O O . ILE A 1 174 ? 2.211 -8.933 13.393 1.00 98.06 174 ILE A O 1
ATOM 1321 N N . LEU A 1 175 ? 3.518 -9.240 11.588 1.00 98.38 175 LEU A N 1
ATOM 1322 C CA . LEU A 1 175 ? 4.759 -8.955 12.294 1.00 98.38 175 LEU A CA 1
ATOM 1323 C C . LEU A 1 175 ? 4.769 -7.471 12.687 1.00 98.38 175 LEU A C 1
ATOM 1325 O O . LEU A 1 175 ? 4.347 -6.627 11.895 1.00 98.38 175 LEU A O 1
ATOM 1329 N N . ALA A 1 176 ? 5.247 -7.168 13.895 1.00 98.25 176 ALA A N 1
ATOM 1330 C CA . ALA A 1 176 ? 5.299 -5.819 14.458 1.00 98.25 176 ALA A CA 1
ATOM 1331 C C . ALA A 1 176 ? 6.748 -5.348 14.668 1.00 98.25 176 ALA A C 1
ATOM 1333 O O . ALA A 1 176 ? 7.637 -6.155 14.947 1.00 98.25 176 ALA A O 1
ATOM 1334 N N . GLY A 1 177 ? 6.964 -4.037 14.579 1.00 98.12 177 GLY A N 1
ATOM 1335 C CA . GLY A 1 177 ? 8.256 -3.367 14.716 1.00 98.12 177 GLY A CA 1
ATOM 1336 C C . GLY A 1 177 ? 8.746 -2.709 13.419 1.00 98.12 177 GLY A C 1
ATOM 1337 O O . GLY A 1 177 ? 8.115 -2.860 12.376 1.00 98.12 177 GLY A O 1
ATOM 1338 N N . PRO A 1 178 ? 9.858 -1.960 13.485 1.00 98.19 178 PRO A N 1
ATOM 1339 C CA . PRO A 1 178 ? 10.510 -1.373 12.316 1.00 98.19 178 PRO A CA 1
ATOM 1340 C C . PRO A 1 178 ? 11.363 -2.401 11.559 1.00 98.19 178 PRO A C 1
ATOM 1342 O O . PRO A 1 178 ? 11.801 -3.396 12.140 1.00 98.19 178 PRO A O 1
ATOM 1345 N N . HIS A 1 179 ? 11.654 -2.125 10.285 1.00 97.75 179 HIS A N 1
ATOM 1346 C CA . HIS A 1 179 ? 12.532 -2.935 9.417 1.00 97.75 179 HIS A CA 1
ATOM 1347 C C . HIS A 1 179 ? 12.121 -4.405 9.294 1.00 97.75 179 HIS A C 1
ATOM 1349 O O . HIS A 1 179 ? 12.957 -5.309 9.219 1.00 97.75 179 HIS A O 1
ATOM 1355 N N . ILE A 1 180 ? 10.815 -4.646 9.294 1.00 97.56 180 ILE A N 1
ATOM 1356 C CA . ILE A 1 180 ? 10.230 -5.969 9.100 1.00 97.56 180 ILE A CA 1
ATOM 1357 C C . ILE A 1 180 ? 9.520 -6.040 7.759 1.00 97.56 180 ILE A C 1
ATOM 1359 O O . ILE A 1 180 ? 8.998 -5.047 7.250 1.00 97.56 180 ILE A O 1
ATOM 1363 N N . GLU A 1 181 ? 9.437 -7.253 7.235 1.00 97.81 181 GLU A N 1
ATOM 1364 C CA . GLU A 1 181 ? 8.717 -7.551 6.009 1.00 97.81 181 GLU A CA 1
ATOM 1365 C C . GLU A 1 181 ? 7.407 -8.277 6.330 1.00 97.81 181 GLU A C 1
ATOM 1367 O O . GLU A 1 181 ? 7.399 -9.276 7.049 1.00 97.81 181 GLU A O 1
ATOM 1372 N N . ASN A 1 182 ? 6.299 -7.803 5.761 1.00 98.25 182 ASN A N 1
ATOM 1373 C CA . ASN A 1 182 ? 5.025 -8.516 5.755 1.00 98.25 182 ASN A CA 1
ATOM 1374 C C . ASN A 1 182 ? 4.546 -8.722 4.313 1.00 98.25 182 ASN A C 1
ATOM 1376 O O . ASN A 1 182 ? 4.746 -7.876 3.438 1.00 98.25 182 ASN A O 1
ATOM 1380 N N . ARG A 1 183 ? 3.844 -9.836 4.074 1.00 97.00 183 ARG A N 1
ATOM 1381 C CA . ARG A 1 183 ? 3.058 -10.039 2.853 1.00 97.00 183 ARG A CA 1
ATOM 1382 C C . ARG A 1 183 ? 1.588 -9.765 3.145 1.00 97.00 183 ARG A C 1
ATOM 1384 O O . ARG A 1 183 ? 0.988 -10.418 3.994 1.00 97.00 183 ARG A O 1
ATOM 1391 N N . MET A 1 184 ? 1.011 -8.826 2.408 1.00 96.44 184 MET A N 1
ATOM 1392 C CA . MET A 1 184 ? -0.391 -8.430 2.497 1.00 96.44 184 MET A CA 1
ATOM 1393 C C . MET A 1 184 ? -1.166 -8.987 1.312 1.00 96.44 184 MET A C 1
ATOM 1395 O O . MET A 1 184 ? -0.695 -8.904 0.180 1.00 96.44 184 MET A O 1
ATOM 1399 N N . GLY A 1 185 ? -2.361 -9.510 1.577 1.00 95.94 185 GLY A N 1
ATOM 1400 C CA . GLY A 1 185 ? -3.307 -9.963 0.564 1.00 95.94 185 GLY A CA 1
ATOM 1401 C C . GLY A 1 185 ? -4.610 -9.176 0.658 1.00 95.94 185 GLY A C 1
ATOM 1402 O O . GLY A 1 185 ? -5.200 -9.125 1.736 1.00 95.94 185 GLY A O 1
ATOM 1403 N N . PHE A 1 186 ? -5.079 -8.590 -0.443 1.00 95.94 186 PHE A N 1
ATOM 1404 C CA . PHE A 1 186 ? -6.313 -7.805 -0.463 1.00 95.94 186 PHE A CA 1
ATOM 1405 C C . PHE A 1 186 ? -7.228 -8.215 -1.618 1.00 95.94 186 PHE A C 1
ATOM 1407 O O . PHE A 1 186 ? -6.870 -8.070 -2.785 1.00 95.94 186 PHE A O 1
ATOM 1414 N N . LEU A 1 187 ? -8.416 -8.727 -1.278 1.00 94.50 187 LEU A N 1
ATOM 1415 C CA . LEU A 1 187 ? -9.507 -8.957 -2.222 1.00 94.50 187 LEU A CA 1
ATOM 1416 C C . LEU A 1 187 ? -10.344 -7.680 -2.311 1.00 94.50 187 LEU A C 1
ATOM 1418 O O . LEU A 1 187 ? -10.949 -7.282 -1.312 1.00 94.50 187 LEU A O 1
ATOM 1422 N N . ALA A 1 188 ? -10.361 -7.057 -3.487 1.00 89.94 188 ALA A N 1
ATOM 1423 C CA . ALA A 1 188 ? -11.003 -5.770 -3.721 1.00 89.94 188 ALA A CA 1
ATOM 1424 C C . ALA A 1 188 ? -12.050 -5.846 -4.824 1.00 89.94 188 ALA A C 1
ATOM 1426 O O . ALA A 1 188 ? -11.766 -6.284 -5.968 1.00 89.94 188 ALA A O 1
#

Mean predicted aligned error: 11.96 Å